Protein AF-A0AAW8G4S7-F1 (afdb_monomer)

pLDDT: mean 76.58, std 22.91, range [26.02, 98.44]

Structure (mmCIF, N/CA/C/O backbone):
data_AF-A0AAW8G4S7-F1
#
_entry.id   AF-A0AAW8G4S7-F1
#
loop_
_atom_site.group_PDB
_atom_site.id
_atom_site.type_symbol
_atom_site.label_atom_id
_atom_site.label_alt_id
_atom_site.label_comp_id
_atom_site.label_asym_id
_atom_site.label_entity_id
_atom_site.label_seq_id
_atom_site.pdbx_PDB_ins_code
_atom_site.Cartn_x
_atom_site.Cartn_y
_atom_site.Cartn_z
_atom_site.occupancy
_atom_site.B_iso_or_equiv
_atom_site.auth_seq_id
_atom_site.auth_comp_id
_atom_site.auth_asym_id
_atom_site.auth_atom_id
_atom_site.pdbx_PDB_model_num
ATOM 1 N N . MET A 1 1 ? -21.714 -18.122 -69.109 1.00 36.84 1 MET A N 1
ATOM 2 C CA . MET A 1 1 ? -21.538 -18.238 -70.574 1.00 36.84 1 MET A CA 1
ATOM 3 C C . MET A 1 1 ? -20.271 -17.473 -70.925 1.00 36.84 1 MET A C 1
ATOM 5 O O . MET A 1 1 ? -20.209 -16.297 -70.620 1.00 36.84 1 MET A O 1
ATOM 9 N N . MET A 1 2 ? -19.153 -18.178 -71.095 1.00 30.03 2 MET A N 1
ATOM 10 C CA . MET A 1 2 ? -18.623 -18.704 -72.367 1.00 30.03 2 MET A CA 1
ATOM 11 C C . MET A 1 2 ? -17.882 -17.619 -73.169 1.00 30.03 2 MET A C 1
ATOM 13 O O . MET A 1 2 ? -18.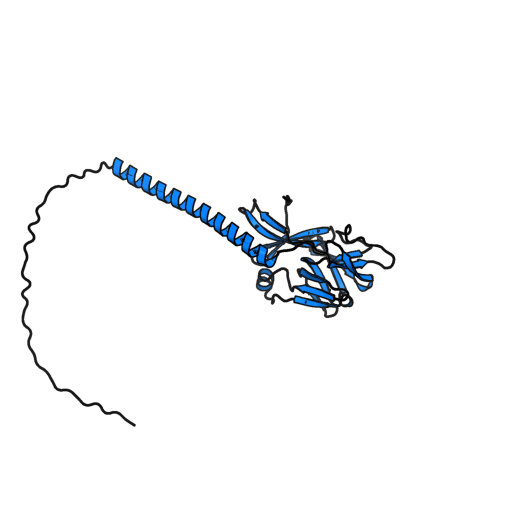475 -16.629 -73.577 1.00 30.03 2 MET A O 1
ATOM 17 N N . PHE A 1 3 ? -16.573 -17.848 -73.337 1.00 30.52 3 PHE A N 1
ATOM 18 C CA . PHE A 1 3 ? -15.642 -17.156 -74.237 1.00 30.52 3 PHE A CA 1
ATOM 19 C C . PHE A 1 3 ? -16.183 -17.064 -75.678 1.00 30.52 3 PHE A C 1
ATOM 21 O O . PHE A 1 3 ? -17.074 -17.830 -76.050 1.00 30.52 3 PHE A O 1
ATOM 28 N N . PRO A 1 4 ? -15.579 -16.212 -76.525 1.00 42.84 4 PRO A N 1
ATOM 29 C CA . PRO A 1 4 ? -14.530 -16.766 -77.390 1.00 42.84 4 PRO A CA 1
ATOM 30 C C . PRO A 1 4 ? -13.318 -15.843 -77.614 1.00 42.84 4 PRO A C 1
ATOM 32 O O . PRO A 1 4 ? -13.419 -14.620 -77.655 1.00 42.84 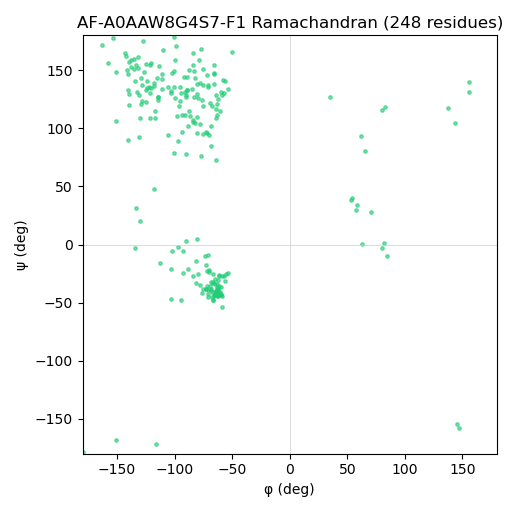4 PRO A O 1
ATOM 35 N N . ALA A 1 5 ? -12.166 -16.482 -77.823 1.00 32.44 5 ALA A N 1
ATOM 36 C CA . ALA A 1 5 ? -11.058 -15.963 -78.626 1.00 32.44 5 ALA A CA 1
ATOM 37 C C . ALA A 1 5 ? -11.300 -16.279 -80.119 1.00 32.44 5 ALA A C 1
ATOM 39 O O . ALA A 1 5 ? -12.096 -17.170 -80.427 1.00 32.44 5 ALA A O 1
ATOM 40 N N . PRO A 1 6 ? -10.576 -15.624 -81.045 1.00 40.94 6 PRO A N 1
ATOM 41 C CA . PRO A 1 6 ? -9.836 -16.406 -82.052 1.00 40.94 6 PRO A CA 1
ATOM 42 C C . PRO A 1 6 ? -8.431 -15.822 -82.358 1.00 40.94 6 PRO A C 1
ATOM 44 O O . PRO A 1 6 ? -8.254 -14.612 -82.396 1.00 40.94 6 PRO A O 1
ATOM 47 N N . ILE A 1 7 ? -7.356 -16.625 -82.331 1.00 32.47 7 ILE A N 1
ATOM 48 C CA . ILE A 1 7 ? -6.711 -17.400 -83.427 1.00 32.47 7 ILE A CA 1
ATOM 49 C C . ILE A 1 7 ? -5.737 -16.575 -84.307 1.00 32.47 7 ILE A C 1
ATOM 51 O O . ILE A 1 7 ? -6.123 -15.642 -85.000 1.00 32.47 7 ILE A O 1
ATOM 55 N N . MET A 1 8 ? -4.462 -17.004 -84.293 1.00 30.89 8 MET A N 1
ATOM 56 C CA . MET A 1 8 ? -3.364 -16.634 -85.210 1.00 30.89 8 MET A CA 1
ATOM 57 C C . MET A 1 8 ? -3.456 -17.344 -86.579 1.00 30.89 8 MET A C 1
ATOM 59 O O . MET A 1 8 ? -4.102 -18.383 -86.696 1.00 30.89 8 MET A O 1
ATOM 63 N N . PRO A 1 9 ? -2.654 -16.902 -87.564 1.00 36.78 9 PRO A N 1
ATOM 64 C CA . PRO A 1 9 ? -1.559 -17.741 -88.098 1.00 36.78 9 PRO A CA 1
ATOM 65 C C . PRO A 1 9 ? -0.246 -16.918 -88.170 1.00 36.78 9 PRO A C 1
ATOM 67 O O . PRO A 1 9 ? -0.286 -15.698 -88.128 1.00 36.78 9 PRO A O 1
ATOM 70 N N . GLY A 1 10 ? 0.989 -17.417 -88.257 1.00 28.67 10 GLY A N 1
ATOM 71 C CA . GLY A 1 10 ? 1.541 -18.716 -88.624 1.00 28.67 10 GLY A CA 1
ATOM 72 C C . GLY A 1 10 ? 2.863 -18.490 -89.395 1.00 28.67 10 GLY A C 1
ATOM 73 O O . GLY A 1 10 ? 2.825 -18.083 -90.543 1.00 28.67 10 GLY A O 1
ATOM 74 N N . LYS A 1 11 ? 4.002 -18.739 -88.725 1.00 30.75 11 LYS A N 1
ATOM 75 C CA . LYS A 1 11 ? 5.362 -19.141 -89.187 1.00 30.75 11 LYS A CA 1
ATOM 76 C C . LYS A 1 11 ? 5.969 -18.632 -90.520 1.00 30.75 11 LYS A C 1
ATOM 78 O O . LYS A 1 11 ? 5.527 -18.997 -91.597 1.00 30.75 11 LYS A O 1
ATOM 83 N N . SER A 1 12 ? 7.177 -18.064 -90.414 1.00 28.48 12 SER A N 1
ATOM 84 C CA . SER A 1 12 ? 8.499 -18.543 -90.922 1.00 28.48 12 SER A CA 1
ATOM 85 C C . SER A 1 12 ? 9.398 -17.300 -91.085 1.00 28.48 12 SER A C 1
ATOM 87 O O . SER A 1 12 ? 8.898 -16.250 -91.449 1.00 28.48 12 SER A O 1
ATOM 89 N N . GLY A 1 13 ? 10.689 -17.226 -90.779 1.00 26.02 13 GLY A N 1
ATOM 90 C CA . GLY A 1 13 ? 11.759 -18.197 -90.639 1.00 26.02 13 GLY A CA 1
ATOM 91 C C . GLY A 1 13 ? 12.981 -17.574 -91.326 1.00 26.02 13 GLY A C 1
ATOM 92 O O . GLY A 1 13 ? 12.906 -17.323 -92.521 1.00 26.02 13 GLY A O 1
ATOM 93 N N . LYS A 1 14 ? 14.064 -17.309 -90.580 1.00 30.53 14 LYS A N 1
ATOM 94 C CA . LYS A 1 14 ? 15.490 -17.468 -90.954 1.00 30.53 14 LYS A CA 1
ATOM 95 C C . LYS A 1 14 ? 16.403 -16.544 -90.146 1.00 30.53 14 LYS A C 1
ATOM 97 O O . LYS A 1 14 ? 16.176 -15.349 -90.013 1.00 30.53 14 LYS A O 1
ATOM 102 N N . ALA A 1 15 ? 17.442 -17.177 -89.619 1.00 33.16 15 ALA A N 1
ATOM 103 C CA . ALA A 1 15 ? 18.577 -16.594 -88.936 1.00 33.16 15 ALA A CA 1
ATOM 104 C C . ALA A 1 15 ? 19.563 -15.937 -89.919 1.00 33.16 15 ALA A C 1
ATOM 106 O O . ALA A 1 15 ? 19.739 -16.424 -91.034 1.00 33.16 15 ALA A O 1
ATOM 107 N N . SER A 1 16 ? 20.276 -14.912 -89.450 1.00 32.56 16 SER A N 1
ATOM 108 C CA . SER A 1 16 ? 21.579 -14.474 -89.972 1.00 32.56 16 SER A CA 1
ATOM 109 C C . SER A 1 16 ? 22.355 -13.832 -88.808 1.00 32.56 16 SER A C 1
ATOM 111 O O . SER A 1 16 ? 21.871 -12.873 -88.215 1.00 32.56 16 SER A O 1
ATOM 113 N N . ILE A 1 17 ? 23.373 -14.510 -88.257 1.00 35.78 17 ILE A N 1
ATOM 114 C CA . ILE A 1 17 ? 24.812 -14.277 -88.533 1.00 35.78 17 ILE A CA 1
ATOM 115 C C . ILE A 1 17 ? 25.199 -12.843 -88.111 1.00 35.78 17 ILE A C 1
ATOM 117 O O . ILE A 1 17 ? 24.834 -11.890 -88.779 1.00 35.78 17 ILE A O 1
ATOM 121 N N . LEU A 1 18 ? 25.702 -12.595 -86.896 1.00 33.34 18 LEU A N 1
ATOM 122 C CA . LEU A 1 18 ? 27.056 -12.873 -86.379 1.00 33.34 18 LEU A CA 1
ATOM 123 C C . LEU A 1 18 ? 28.141 -12.052 -87.102 1.00 33.34 18 LEU A C 1
ATOM 125 O O . LEU A 1 18 ? 28.860 -12.565 -87.94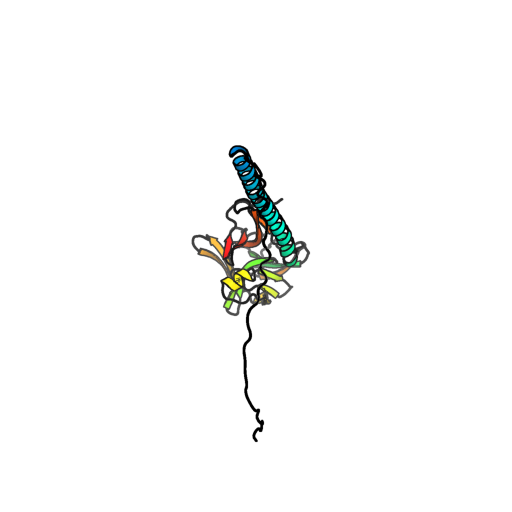3 1.00 33.34 18 LEU A O 1
ATOM 129 N N . GLU A 1 19 ? 28.286 -10.788 -86.696 1.00 32.69 19 GLU A N 1
ATOM 130 C CA . GLU A 1 19 ? 29.510 -9.995 -86.863 1.00 32.69 19 GLU A CA 1
ATOM 131 C C . GLU A 1 19 ? 29.738 -9.158 -85.592 1.00 32.69 19 GLU A C 1
ATOM 133 O O . GLU A 1 19 ? 29.253 -8.038 -85.441 1.00 32.69 19 GLU A O 1
ATOM 138 N N . LYS A 1 20 ? 30.471 -9.724 -84.625 1.00 34.56 20 LYS A N 1
ATOM 139 C CA . LYS A 1 20 ? 31.117 -8.935 -83.570 1.00 34.56 20 LYS A CA 1
ATOM 140 C C . LYS A 1 20 ? 32.443 -8.440 -84.134 1.00 34.56 20 LYS A C 1
ATOM 142 O O . LYS A 1 20 ? 33.378 -9.220 -84.291 1.00 34.56 20 LYS A O 1
ATOM 147 N N . ARG A 1 21 ? 32.511 -7.145 -84.443 1.00 33.72 21 ARG A N 1
ATOM 148 C CA . ARG A 1 21 ? 33.764 -6.465 -84.775 1.00 33.72 21 ARG A CA 1
ATOM 149 C C . ARG A 1 21 ? 34.692 -6.491 -83.561 1.00 33.72 21 ARG A C 1
ATOM 151 O O . ARG A 1 21 ? 34.345 -6.001 -82.488 1.00 33.72 21 ARG A O 1
ATOM 158 N N . PHE A 1 22 ? 35.860 -7.085 -83.766 1.00 30.72 22 PHE A N 1
ATOM 159 C CA . PHE A 1 22 ? 37.017 -7.001 -82.891 1.00 30.72 22 PHE A CA 1
ATOM 160 C C . PHE A 1 22 ? 37.511 -5.550 -82.856 1.00 30.72 22 PHE A C 1
ATOM 162 O O . PHE A 1 22 ? 37.949 -5.025 -83.876 1.00 30.72 22 PHE A O 1
ATOM 169 N N . TYR A 1 23 ? 37.454 -4.915 -81.686 1.00 34.78 23 TYR A N 1
ATOM 170 C CA . TYR A 1 23 ? 38.315 -3.779 -81.371 1.00 34.78 23 TYR A CA 1
ATOM 171 C C . TYR A 1 23 ? 39.495 -4.315 -80.563 1.00 34.78 23 TYR A C 1
ATOM 173 O O . TYR A 1 23 ? 39.341 -4.781 -79.434 1.00 34.78 23 TYR A O 1
ATOM 181 N N . SER A 1 24 ? 40.664 -4.299 -81.191 1.00 31.98 24 SER A N 1
ATOM 182 C CA . SER A 1 24 ? 41.965 -4.565 -80.593 1.00 31.98 24 SER A CA 1
ATOM 183 C C . SER A 1 24 ? 42.252 -3.496 -79.536 1.00 31.98 24 SER A C 1
ATOM 185 O O . SER A 1 24 ? 42.444 -2.327 -79.860 1.00 31.98 24 SER A O 1
ATOM 187 N N . ILE A 1 25 ? 42.258 -3.894 -78.263 1.00 34.69 25 ILE A N 1
ATOM 188 C CA . ILE A 1 25 ? 42.783 -3.080 -77.166 1.00 34.69 25 ILE A CA 1
ATOM 189 C C . ILE A 1 25 ? 44.293 -3.316 -77.138 1.00 34.69 25 ILE A C 1
ATOM 191 O O . ILE A 1 25 ? 44.749 -4.381 -76.721 1.00 34.69 25 ILE A O 1
ATOM 195 N N . GLU A 1 26 ? 45.070 -2.338 -77.600 1.00 34.59 26 GLU A N 1
ATOM 196 C CA . GLU A 1 26 ? 46.498 -2.269 -77.295 1.00 34.59 26 GLU A CA 1
ATOM 197 C C . GLU A 1 26 ? 46.663 -2.060 -75.786 1.00 34.59 26 GLU A C 1
ATOM 199 O O . GLU A 1 26 ? 46.354 -1.005 -75.230 1.00 34.59 26 GLU A O 1
ATOM 204 N N . ILE A 1 27 ? 47.135 -3.102 -75.102 1.00 33.09 27 ILE A N 1
ATOM 205 C CA . ILE A 1 27 ? 47.561 -3.026 -73.709 1.00 33.09 27 ILE A CA 1
ATOM 206 C C . ILE A 1 27 ? 48.922 -2.328 -73.701 1.00 33.09 27 ILE A C 1
ATOM 208 O O . ILE A 1 27 ? 49.962 -2.962 -73.871 1.00 33.09 27 ILE A O 1
ATOM 212 N N . ILE A 1 28 ? 48.923 -1.013 -73.487 1.00 35.75 28 ILE A N 1
ATOM 213 C CA . ILE A 1 28 ? 50.134 -0.288 -73.095 1.00 35.75 28 ILE A CA 1
ATOM 214 C C . ILE A 1 28 ? 50.435 -0.672 -71.644 1.00 35.75 28 ILE A C 1
ATOM 216 O O . ILE A 1 28 ? 49.874 -0.128 -70.691 1.00 35.75 28 ILE A O 1
ATOM 220 N N . SER A 1 29 ? 51.323 -1.648 -71.470 1.00 35.19 29 SER A N 1
ATOM 221 C CA . SER A 1 29 ? 51.890 -2.009 -70.176 1.00 35.19 29 SER A CA 1
ATOM 222 C C . SER A 1 29 ? 52.876 -0.928 -69.725 1.00 35.19 29 SER A C 1
ATOM 224 O O . SER A 1 29 ? 54.047 -0.942 -70.106 1.00 35.19 29 SER A O 1
ATOM 226 N N . THR A 1 30 ? 52.427 0.007 -68.889 1.00 35.16 30 THR A N 1
ATOM 227 C CA . THR A 1 30 ? 53.337 0.807 -68.058 1.00 35.16 30 THR A CA 1
ATOM 228 C C . THR A 1 30 ? 53.546 0.090 -66.719 1.00 35.16 30 THR A C 1
ATOM 230 O O . THR A 1 30 ? 52.571 -0.271 -66.056 1.00 35.16 30 THR A O 1
ATOM 233 N N . PRO A 1 31 ? 54.791 -0.162 -66.278 1.00 35.94 31 PRO A N 1
ATOM 234 C CA . PRO A 1 31 ? 55.030 -0.797 -64.992 1.00 35.94 31 PRO A CA 1
ATOM 235 C C . PRO A 1 31 ? 54.926 0.256 -63.883 1.00 35.94 31 PRO A C 1
ATOM 237 O O . PRO A 1 31 ? 55.896 0.942 -63.563 1.00 35.94 31 PRO A O 1
ATOM 240 N N . PHE A 1 32 ? 53.755 0.374 -63.256 1.00 34.38 32 PHE A N 1
ATOM 241 C CA . PHE A 1 32 ? 53.624 1.093 -61.988 1.00 34.38 32 PHE A CA 1
ATOM 242 C C . PHE A 1 32 ? 54.304 0.280 -60.874 1.00 34.38 32 PHE A C 1
ATOM 244 O O . PHE A 1 32 ? 53.724 -0.617 -60.262 1.00 34.38 32 PHE A O 1
ATOM 251 N N . LYS A 1 33 ? 55.574 0.596 -60.602 1.00 40.31 33 LYS A N 1
ATOM 252 C CA . LYS A 1 33 ? 56.291 0.172 -59.391 1.00 40.31 33 LYS A CA 1
ATOM 253 C C . LYS A 1 33 ? 55.688 0.887 -58.175 1.00 40.31 33 LYS A C 1
ATOM 255 O O . LYS A 1 33 ? 56.228 1.879 -57.706 1.00 40.31 33 LYS A O 1
ATOM 260 N N . ASN A 1 34 ? 54.613 0.347 -57.610 1.00 45.38 34 ASN A N 1
ATOM 261 C CA . ASN A 1 34 ? 54.222 0.661 -56.235 1.00 45.38 34 ASN A CA 1
ATOM 262 C C . ASN A 1 34 ? 54.680 -0.473 -55.321 1.00 45.38 34 ASN A C 1
ATOM 264 O O . ASN A 1 34 ? 53.907 -1.336 -54.913 1.00 45.38 34 ASN A O 1
ATOM 268 N N . LYS A 1 35 ? 55.973 -0.468 -54.982 1.00 46.91 35 LYS A N 1
ATOM 269 C CA . LYS A 1 35 ? 56.486 -1.264 -53.865 1.00 46.91 35 LYS A CA 1
ATOM 270 C C . LYS A 1 35 ? 56.105 -0.531 -52.578 1.00 46.91 35 LYS A C 1
ATOM 272 O O . LYS A 1 35 ? 56.928 0.154 -51.981 1.00 46.91 35 LYS A O 1
ATOM 277 N N . ILE A 1 36 ? 54.832 -0.618 -52.190 1.00 54.88 36 ILE A N 1
ATOM 278 C CA . ILE A 1 36 ? 54.409 -0.212 -50.848 1.00 54.88 36 ILE A CA 1
ATOM 279 C C . ILE A 1 36 ? 55.190 -1.119 -49.901 1.00 54.88 36 ILE A C 1
ATOM 281 O O . ILE A 1 36 ? 55.044 -2.340 -49.954 1.00 54.88 36 ILE A O 1
ATOM 285 N N . SER A 1 37 ? 56.088 -0.535 -49.106 1.00 57.56 37 SER A N 1
ATOM 286 C CA . SER A 1 37 ? 56.837 -1.293 -48.110 1.00 57.56 37 SER A CA 1
ATOM 287 C C . SER A 1 37 ? 55.840 -2.055 -47.237 1.00 57.56 37 SER A C 1
ATOM 289 O O . SER A 1 37 ? 54.818 -1.513 -46.807 1.00 57.56 37 SER A O 1
ATOM 291 N N . MET A 1 38 ? 56.127 -3.333 -46.996 1.00 55.66 38 MET A N 1
ATOM 292 C CA . MET A 1 38 ? 55.290 -4.220 -46.188 1.00 55.66 38 MET A CA 1
ATOM 293 C C . MET A 1 38 ? 55.041 -3.631 -44.786 1.00 55.66 38 MET A C 1
ATOM 295 O O . MET A 1 38 ? 54.009 -3.898 -44.175 1.00 55.66 38 MET A O 1
ATOM 299 N N . GLU A 1 39 ? 55.941 -2.767 -44.307 1.00 59.94 39 GLU A N 1
ATOM 300 C CA . GLU A 1 39 ? 55.782 -2.008 -43.065 1.00 59.94 39 GLU A CA 1
ATOM 301 C C . GLU A 1 39 ? 54.755 -0.876 -43.171 1.00 59.94 39 GLU A C 1
ATOM 303 O O . GLU A 1 39 ? 53.962 -0.679 -42.256 1.00 59.94 39 GLU A O 1
ATOM 308 N N . THR A 1 40 ? 54.688 -0.177 -44.306 1.00 66.25 40 THR A N 1
ATOM 309 C CA . THR A 1 40 ? 53.688 0.876 -44.547 1.00 66.25 40 THR A CA 1
ATOM 310 C C . THR A 1 40 ? 52.281 0.291 -44.679 1.00 66.25 40 THR A C 1
ATOM 312 O O . THR A 1 40 ? 51.307 0.923 -44.271 1.00 66.25 40 THR A O 1
ATOM 315 N N . LEU A 1 41 ? 52.161 -0.929 -45.218 1.00 69.19 41 LEU A N 1
ATOM 316 C CA . LEU A 1 41 ? 50.891 -1.656 -45.277 1.00 69.19 41 LEU A CA 1
ATOM 317 C C . LEU A 1 41 ? 50.454 -2.128 -43.882 1.00 69.19 41 LEU A C 1
ATOM 319 O O . LEU A 1 41 ? 49.306 -1.906 -43.503 1.00 69.19 41 LEU A O 1
ATOM 323 N N . LYS A 1 42 ? 51.376 -2.698 -43.090 1.00 68.50 42 LYS A N 1
ATOM 324 C CA . LYS A 1 42 ? 51.120 -3.078 -41.690 1.00 68.50 42 LYS A CA 1
ATOM 325 C C . LYS A 1 42 ? 50.689 -1.878 -40.845 1.00 68.50 42 LYS A C 1
ATOM 327 O O . LYS A 1 42 ? 49.706 -1.979 -40.124 1.00 68.50 42 LYS A O 1
ATOM 332 N N . LEU A 1 43 ? 51.361 -0.733 -40.987 1.00 74.12 43 LEU A N 1
ATOM 333 C CA . LEU A 1 43 ? 51.020 0.490 -40.258 1.00 74.12 43 LEU A CA 1
ATOM 334 C C . LEU A 1 43 ? 49.613 0.998 -40.610 1.00 74.12 43 LEU A C 1
ATOM 336 O O . LEU A 1 43 ? 48.843 1.332 -39.715 1.00 74.12 43 LEU A O 1
ATOM 340 N N . LYS A 1 44 ? 49.242 1.000 -41.898 1.00 74.75 44 LYS A N 1
ATOM 341 C CA . LYS A 1 44 ? 47.896 1.407 -42.341 1.00 74.75 44 LYS A CA 1
ATOM 342 C C . LYS A 1 44 ? 46.801 0.474 -41.826 1.00 74.75 44 LYS A C 1
ATOM 344 O O . LYS A 1 44 ? 45.759 0.959 -41.396 1.00 74.75 44 LYS A O 1
ATOM 349 N N . VAL A 1 45 ? 47.040 -0.840 -41.835 1.00 75.69 45 VAL A N 1
ATOM 350 C CA . VAL A 1 45 ? 46.097 -1.829 -41.286 1.00 75.69 45 VAL A CA 1
ATOM 351 C C . VAL A 1 45 ? 45.950 -1.658 -39.774 1.00 75.69 45 VAL A C 1
ATOM 353 O O . VAL A 1 45 ? 44.825 -1.642 -39.283 1.00 75.69 45 VAL A O 1
ATOM 356 N N . SER A 1 46 ? 47.049 -1.450 -39.043 1.00 71.81 46 SER A N 1
ATOM 357 C CA . SER A 1 46 ? 47.005 -1.205 -37.596 1.00 71.81 46 SER A CA 1
ATOM 358 C C . SER A 1 46 ? 46.257 0.081 -37.243 1.00 71.81 46 SER A C 1
ATOM 360 O O . SER A 1 46 ? 45.446 0.068 -36.321 1.00 71.81 46 SER A O 1
ATOM 362 N N . ILE A 1 47 ? 46.469 1.172 -37.991 1.00 75.50 47 ILE A N 1
ATOM 363 C CA . ILE A 1 47 ? 45.731 2.434 -37.803 1.00 75.50 47 ILE A CA 1
ATOM 364 C C . ILE A 1 47 ? 44.239 2.228 -38.084 1.00 75.50 47 ILE A C 1
ATOM 366 O O . ILE A 1 47 ? 43.406 2.655 -37.291 1.00 75.50 47 ILE A O 1
ATOM 370 N N . PHE A 1 48 ? 43.893 1.525 -39.165 1.00 76.56 48 PHE A N 1
ATOM 371 C CA . PHE A 1 48 ? 42.500 1.236 -39.508 1.00 76.56 48 PHE A CA 1
ATOM 372 C C . PHE A 1 48 ? 41.803 0.386 -38.434 1.00 76.56 48 PHE A C 1
ATOM 374 O O . PHE A 1 48 ? 40.677 0.688 -38.043 1.00 76.56 48 PHE A O 1
ATOM 381 N N . LEU A 1 49 ? 42.490 -0.625 -37.891 1.00 72.25 49 LEU A N 1
ATOM 382 C CA . LEU A 1 49 ? 41.972 -1.448 -36.797 1.00 72.25 49 LEU A CA 1
ATOM 383 C C . LEU A 1 49 ? 41.760 -0.619 -35.519 1.00 72.25 49 LEU A C 1
ATOM 385 O O . LEU A 1 49 ? 40.731 -0.757 -34.859 1.00 72.25 49 LEU A O 1
ATOM 389 N N . LEU A 1 50 ? 42.692 0.288 -35.204 1.00 69.25 50 LEU A N 1
ATOM 390 C CA . LEU A 1 50 ? 42.569 1.208 -34.071 1.00 69.25 50 LEU A CA 1
ATOM 391 C C . LEU A 1 50 ? 41.377 2.158 -34.235 1.00 69.25 50 LEU A C 1
ATOM 393 O O . LEU A 1 50 ? 40.638 2.366 -33.273 1.00 69.25 50 LEU A O 1
ATOM 397 N N . CYS A 1 51 ? 41.151 2.687 -35.443 1.00 66.56 51 CYS A N 1
ATOM 398 C CA . CYS A 1 51 ? 39.996 3.531 -35.762 1.00 66.56 51 CYS A CA 1
ATOM 399 C C . CYS A 1 51 ? 38.666 2.778 -35.611 1.00 66.56 51 CYS A C 1
ATOM 401 O O . CYS A 1 51 ? 37.701 3.348 -35.108 1.00 66.56 51 CYS A O 1
ATOM 403 N N . ILE A 1 52 ? 38.608 1.494 -35.983 1.00 69.00 52 ILE A N 1
ATOM 404 C CA . ILE A 1 52 ? 37.406 0.669 -35.781 1.00 69.00 52 ILE A CA 1
ATOM 405 C C . ILE A 1 52 ? 37.152 0.441 -34.287 1.00 69.00 52 ILE A C 1
ATOM 407 O O . ILE A 1 52 ? 36.034 0.643 -33.822 1.00 69.00 52 ILE A O 1
ATOM 411 N N . ILE A 1 53 ? 38.177 0.065 -33.516 1.00 66.69 53 ILE A N 1
ATOM 412 C CA . ILE A 1 53 ? 38.034 -0.197 -32.073 1.00 66.69 53 ILE A CA 1
ATOM 413 C C . ILE A 1 53 ? 37.591 1.069 -31.325 1.00 66.69 53 ILE A C 1
ATOM 415 O O . ILE A 1 53 ? 36.728 0.996 -30.445 1.00 66.69 53 ILE A O 1
ATOM 419 N N . SER A 1 54 ? 38.136 2.230 -31.700 1.00 60.19 54 SER A N 1
ATOM 420 C CA . SER A 1 54 ? 37.747 3.519 -31.120 1.00 60.19 54 SER A CA 1
ATOM 421 C C . SER A 1 54 ? 36.348 3.960 -31.560 1.00 60.19 54 SER A C 1
ATOM 423 O O . SER A 1 54 ? 35.580 4.401 -30.710 1.00 60.19 54 SER A O 1
ATOM 425 N N . ALA A 1 55 ? 35.946 3.746 -32.816 1.00 57.78 55 ALA A N 1
ATOM 426 C CA . ALA A 1 55 ? 34.571 4.001 -33.257 1.00 57.78 55 ALA A CA 1
ATOM 427 C C . ALA A 1 55 ? 33.542 3.116 -32.524 1.00 57.78 55 ALA A C 1
ATOM 429 O O . ALA A 1 55 ? 32.471 3.594 -32.157 1.00 57.78 55 ALA A O 1
ATOM 430 N N . VAL A 1 56 ? 33.873 1.848 -32.251 1.00 59.25 56 VAL A N 1
ATOM 431 C CA . VAL A 1 56 ? 33.015 0.940 -31.469 1.00 59.25 56 VAL A CA 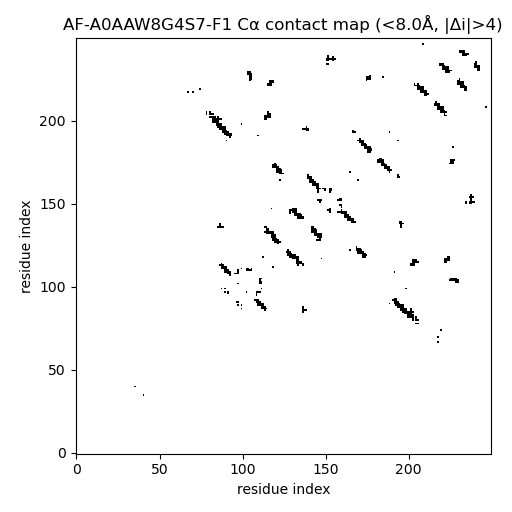1
ATOM 432 C C . VAL A 1 56 ? 32.922 1.381 -30.002 1.00 59.25 56 VAL A C 1
ATOM 434 O O . VAL A 1 56 ? 31.826 1.377 -29.444 1.00 59.25 56 VAL A O 1
ATOM 437 N N . HIS A 1 57 ? 34.026 1.822 -29.386 1.00 54.00 57 HIS A N 1
ATOM 438 C CA . HIS A 1 57 ? 34.009 2.360 -28.016 1.00 54.00 57 HIS A CA 1
ATOM 439 C C . HIS A 1 57 ? 33.198 3.655 -27.903 1.00 54.00 57 HIS A C 1
ATOM 441 O O . HIS A 1 57 ? 32.417 3.805 -26.966 1.00 54.00 57 HIS A O 1
ATOM 447 N N . ILE A 1 58 ? 33.350 4.571 -28.862 1.00 55.19 58 ILE A N 1
ATOM 448 C CA . ILE A 1 58 ? 32.624 5.845 -28.876 1.00 55.19 58 ILE A CA 1
ATOM 449 C C . ILE A 1 58 ? 31.125 5.589 -29.084 1.00 55.19 58 ILE A C 1
ATOM 451 O O . ILE A 1 58 ? 30.314 6.064 -28.293 1.00 55.19 58 ILE A O 1
ATOM 455 N N . ASN A 1 59 ? 30.744 4.758 -30.060 1.00 51.31 59 ASN A N 1
ATOM 456 C CA . ASN A 1 59 ? 29.336 4.416 -30.288 1.00 51.31 59 ASN A CA 1
ATOM 457 C C . ASN A 1 59 ? 28.702 3.678 -29.098 1.00 51.31 59 ASN A C 1
ATOM 459 O O . ASN A 1 59 ? 27.527 3.892 -28.819 1.00 51.31 59 ASN A O 1
ATOM 463 N N . GLY A 1 60 ? 29.462 2.849 -28.372 1.00 48.91 60 GLY A N 1
ATOM 464 C CA . GLY A 1 60 ? 28.991 2.205 -27.142 1.00 48.91 60 GLY A CA 1
ATOM 465 C C . GLY A 1 60 ? 28.680 3.200 -26.018 1.00 48.91 60 GLY A C 1
ATOM 466 O O . GLY A 1 60 ? 27.666 3.048 -25.346 1.00 48.91 60 GLY A O 1
ATOM 467 N N . GLN A 1 61 ? 29.505 4.241 -25.856 1.00 47.97 61 GLN A N 1
ATOM 468 C CA . GLN A 1 61 ? 29.312 5.292 -24.846 1.00 47.97 61 GLN A CA 1
ATOM 469 C C . GLN A 1 61 ? 28.153 6.243 -25.193 1.00 47.97 61 GLN A C 1
ATOM 471 O O . GLN A 1 61 ? 27.386 6.626 -24.311 1.00 47.97 61 GLN A O 1
ATOM 476 N N . PHE A 1 62 ? 27.972 6.596 -26.471 1.00 43.50 62 PHE A N 1
ATOM 477 C CA . PHE A 1 62 ? 26.850 7.448 -26.894 1.00 43.50 62 PHE A CA 1
ATOM 478 C C . PHE A 1 62 ? 25.495 6.745 -26.750 1.00 43.50 62 PHE A C 1
ATOM 480 O O . PHE A 1 62 ? 24.552 7.360 -26.256 1.00 43.50 62 PHE A O 1
ATOM 487 N N . LYS A 1 63 ? 25.417 5.445 -27.069 1.00 43.38 63 LYS A N 1
ATOM 488 C CA . LYS A 1 63 ? 24.180 4.662 -26.916 1.00 43.38 63 LYS A CA 1
ATOM 489 C C . LYS A 1 63 ? 23.702 4.605 -25.462 1.00 43.38 63 LYS A C 1
ATOM 491 O O . LYS A 1 63 ? 22.525 4.793 -25.198 1.00 43.38 63 LYS A O 1
ATOM 496 N N . THR A 1 64 ? 24.624 4.435 -24.511 1.00 45.91 64 THR A N 1
ATOM 497 C CA . THR A 1 64 ? 24.282 4.392 -23.079 1.00 45.91 64 THR A CA 1
ATOM 498 C C . THR A 1 64 ? 23.769 5.722 -22.529 1.00 45.91 64 THR A C 1
ATOM 500 O O . THR A 1 64 ? 22.935 5.727 -21.628 1.00 45.91 64 THR A O 1
ATOM 503 N N . VAL A 1 65 ? 24.256 6.851 -23.054 1.00 45.19 65 VAL A N 1
ATOM 504 C CA . VAL A 1 65 ? 23.820 8.186 -22.612 1.00 45.19 65 VAL A CA 1
ATOM 505 C C . VAL A 1 65 ? 22.446 8.520 -23.193 1.00 45.19 65 VAL A C 1
ATOM 507 O O . VAL A 1 65 ? 21.591 9.018 -22.464 1.00 45.19 65 VAL A O 1
ATOM 510 N N . GLU A 1 66 ? 22.212 8.199 -24.466 1.00 41.62 66 GLU A N 1
ATOM 511 C CA . GLU A 1 66 ? 20.926 8.410 -25.140 1.00 41.62 66 GLU A CA 1
ATOM 512 C C . GLU A 1 66 ? 19.818 7.532 -24.531 1.00 41.62 66 GLU A C 1
ATOM 514 O O . GLU A 1 66 ? 18.766 8.059 -24.167 1.00 41.62 66 GLU A O 1
ATOM 519 N N . ASP A 1 67 ? 20.104 6.249 -24.269 1.00 47.72 67 ASP A N 1
ATOM 520 C CA . ASP A 1 67 ? 19.184 5.341 -23.571 1.00 47.72 67 ASP A CA 1
ATOM 521 C C . ASP A 1 67 ? 18.841 5.857 -22.161 1.00 47.72 67 ASP A C 1
ATOM 523 O O . ASP A 1 67 ? 17.695 5.736 -21.742 1.00 47.72 67 ASP A O 1
ATOM 527 N N . SER A 1 68 ? 19.794 6.472 -21.440 1.00 49.59 68 SER A N 1
ATOM 528 C CA . SER A 1 68 ? 19.562 7.027 -20.093 1.00 49.59 68 SER A CA 1
ATOM 529 C C . SER A 1 68 ? 18.698 8.296 -20.087 1.00 49.59 68 SER A C 1
ATOM 531 O O . SER A 1 68 ? 17.880 8.483 -19.183 1.00 49.59 68 SER A O 1
ATOM 533 N N . LEU A 1 69 ? 18.843 9.152 -21.108 1.00 47.00 69 LEU A N 1
ATOM 534 C CA . LEU A 1 69 ? 18.095 10.407 -21.233 1.00 47.00 69 LEU A CA 1
ATOM 535 C C . LEU A 1 69 ? 16.645 10.154 -21.669 1.00 47.00 69 LEU A C 1
ATOM 537 O O . LEU A 1 69 ? 15.727 10.801 -21.158 1.00 47.00 69 LEU A O 1
ATOM 541 N N . ASP A 1 70 ? 16.442 9.190 -22.570 1.00 50.22 70 ASP A N 1
ATOM 542 C CA . ASP A 1 70 ? 15.112 8.733 -22.979 1.00 50.22 70 ASP A CA 1
ATOM 543 C C . ASP A 1 70 ? 14.407 7.984 -21.829 1.00 50.22 70 ASP A C 1
ATOM 545 O O . ASP A 1 70 ? 13.212 8.179 -21.590 1.00 50.22 70 ASP A O 1
ATOM 549 N N . TYR A 1 71 ? 15.165 7.232 -21.014 1.00 49.12 71 TYR A N 1
ATOM 550 C CA . TYR A 1 71 ? 14.665 6.560 -19.806 1.00 49.12 71 TYR A CA 1
ATOM 551 C C . TYR A 1 71 ? 14.068 7.535 -18.779 1.00 49.12 71 TYR A C 1
ATOM 553 O O . TYR A 1 71 ? 12.916 7.374 -18.368 1.00 49.12 71 TYR A O 1
ATOM 561 N N . ASP A 1 72 ? 14.815 8.564 -18.365 1.00 48.62 72 ASP A N 1
ATOM 562 C CA . ASP A 1 72 ? 14.370 9.526 -17.342 1.00 48.62 72 ASP A CA 1
ATOM 563 C C . ASP A 1 72 ? 13.131 10.325 -17.788 1.00 48.62 72 ASP A C 1
ATOM 565 O O . ASP A 1 72 ? 12.230 10.614 -16.987 1.00 48.62 72 ASP A O 1
ATOM 569 N N . MET A 1 73 ? 13.048 10.661 -19.080 1.00 50.25 73 MET A N 1
ATOM 570 C CA . MET A 1 73 ? 11.876 11.317 -19.667 1.00 50.25 73 MET A CA 1
ATOM 571 C C . MET A 1 73 ? 10.649 10.399 -19.712 1.00 50.25 73 MET A C 1
ATOM 573 O O . MET A 1 73 ? 9.535 10.860 -19.434 1.00 50.25 73 MET A O 1
ATOM 577 N N . HIS A 1 74 ? 10.832 9.107 -19.998 1.00 52.44 74 HIS A N 1
ATOM 578 C CA . HIS A 1 74 ? 9.739 8.137 -20.007 1.00 52.44 74 HIS A CA 1
ATOM 579 C C . HIS A 1 74 ? 9.112 7.956 -18.616 1.00 52.44 74 HIS A C 1
ATOM 581 O O . HIS A 1 74 ? 7.886 7.898 -18.507 1.00 52.44 74 HIS A O 1
ATOM 587 N N . TYR A 1 75 ? 9.908 7.931 -17.541 1.00 51.09 75 TYR A N 1
ATOM 588 C CA . TYR A 1 75 ? 9.384 7.737 -16.181 1.00 51.09 75 TYR A CA 1
ATOM 589 C C . TYR A 1 75 ? 8.751 8.986 -15.571 1.00 51.09 75 TYR A C 1
ATOM 591 O O . TYR A 1 75 ? 7.725 8.866 -14.893 1.00 51.09 75 TYR A O 1
ATOM 599 N N . LYS A 1 76 ? 9.270 10.189 -15.862 1.00 49.47 76 LYS A N 1
ATOM 600 C CA . LYS A 1 76 ? 8.616 11.448 -15.452 1.00 49.47 76 LYS A CA 1
ATOM 601 C C . LYS A 1 76 ? 7.173 11.549 -15.955 1.00 49.47 76 LYS A C 1
ATOM 603 O O . LYS A 1 76 ? 6.331 12.107 -15.260 1.00 49.47 76 LYS A O 1
ATOM 608 N N . LYS A 1 77 ? 6.863 10.955 -17.115 1.00 47.69 77 LYS A N 1
ATOM 609 C CA . LYS A 1 77 ? 5.499 10.906 -17.666 1.00 47.69 77 LYS A CA 1
ATOM 610 C C . LYS A 1 77 ? 4.520 10.085 -16.808 1.00 47.69 77 LYS A C 1
ATOM 612 O O . LYS A 1 77 ? 3.333 10.398 -16.805 1.00 47.69 77 LYS A O 1
ATOM 617 N N . TYR A 1 78 ? 4.991 9.063 -16.090 1.00 49.69 78 TYR A N 1
ATOM 618 C CA . TYR A 1 78 ? 4.145 8.158 -15.292 1.00 49.69 78 TYR A CA 1
ATOM 619 C C . TYR A 1 78 ? 4.190 8.432 -13.782 1.00 49.69 78 TYR A C 1
ATOM 621 O O . TYR A 1 78 ? 3.264 8.043 -13.068 1.00 49.69 78 TYR A O 1
ATOM 629 N N . TYR A 1 79 ? 5.239 9.103 -13.296 1.00 56.88 79 TYR A N 1
ATOM 630 C CA . TYR A 1 79 ? 5.532 9.232 -11.866 1.00 56.88 79 TYR A CA 1
ATOM 631 C C . TYR A 1 79 ? 5.875 10.667 -11.427 1.00 56.88 79 TYR A C 1
ATOM 633 O O . TYR A 1 79 ? 6.633 10.833 -10.473 1.00 56.88 79 TYR A O 1
ATOM 641 N N . ASP A 1 80 ? 5.309 11.708 -12.064 1.00 54.75 80 ASP A N 1
ATOM 642 C CA . ASP A 1 80 ? 5.313 13.091 -11.533 1.00 54.75 80 ASP A CA 1
ATOM 643 C C . ASP A 1 80 ? 4.505 13.159 -10.221 1.00 54.75 80 ASP A C 1
ATOM 645 O O . ASP A 1 80 ? 3.361 13.615 -10.153 1.00 54.75 80 ASP A O 1
ATOM 649 N N . CYS A 1 81 ? 5.083 12.607 -9.157 1.00 70.50 81 CYS A N 1
ATOM 650 C CA . CYS A 1 81 ? 4.519 12.647 -7.829 1.00 70.50 81 CYS A CA 1
ATOM 651 C C . CYS A 1 81 ? 4.992 13.921 -7.144 1.00 70.50 81 CYS A C 1
ATOM 653 O O . CYS A 1 81 ? 6.110 14.021 -6.641 1.00 70.50 81 CYS A O 1
ATOM 655 N N . LYS A 1 82 ? 4.095 14.901 -7.104 1.00 75.19 82 LYS A N 1
ATOM 656 C CA . LYS A 1 82 ? 4.242 16.074 -6.251 1.00 75.19 82 LYS A CA 1
ATOM 657 C C . LYS A 1 82 ? 3.705 15.752 -4.865 1.00 75.19 82 LYS A C 1
ATOM 659 O O . LYS A 1 82 ? 2.622 15.177 -4.718 1.00 75.19 82 LYS A O 1
ATOM 664 N N . TYR A 1 83 ? 4.470 16.126 -3.843 1.00 79.81 83 TYR A N 1
ATOM 665 C CA . TYR A 1 83 ? 3.992 16.101 -2.467 1.00 79.81 83 TYR A CA 1
ATOM 666 C C . TYR A 1 83 ? 2.913 17.166 -2.305 1.00 79.81 83 TYR A C 1
ATOM 668 O O . TYR A 1 83 ? 3.209 18.352 -2.195 1.00 79.81 83 TYR A O 1
ATOM 676 N N . GLU A 1 84 ? 1.667 16.714 -2.312 1.00 85.25 84 GLU A N 1
ATOM 677 C CA . GLU A 1 84 ? 0.486 17.565 -2.253 1.00 85.25 84 GLU A CA 1
ATOM 678 C C . GLU A 1 84 ? -0.420 17.153 -1.090 1.00 85.25 84 GLU A C 1
ATOM 680 O O . GLU A 1 84 ? -0.409 15.976 -0.676 1.00 85.25 84 GLU A O 1
ATOM 685 N N . PRO A 1 85 ? -1.241 18.099 -0.596 1.00 91.75 85 PRO A N 1
ATOM 686 C CA . PRO A 1 85 ? -2.281 17.787 0.359 1.00 91.75 85 PRO A CA 1
ATOM 687 C C . PRO A 1 85 ? -3.253 16.746 -0.191 1.00 91.75 85 PRO A C 1
ATOM 689 O O . PRO A 1 85 ? -3.631 16.772 -1.361 1.00 91.75 85 PRO A O 1
ATOM 692 N N . GLY A 1 86 ? -3.694 15.833 0.665 1.00 93.50 86 GLY A N 1
ATOM 693 C CA . GLY A 1 86 ? -4.645 14.799 0.278 1.00 93.50 86 GLY A CA 1
ATOM 694 C C . GLY A 1 86 ? -5.009 13.878 1.430 1.00 93.50 86 GLY A C 1
ATOM 695 O O . GLY A 1 86 ? -4.529 14.040 2.555 1.00 93.50 86 GLY A O 1
ATOM 696 N N . TYR A 1 87 ? -5.857 12.894 1.143 1.00 96.81 87 TYR A N 1
ATOM 697 C CA . TYR A 1 87 ? -6.272 11.926 2.145 1.00 96.81 87 TYR A CA 1
ATOM 698 C C . TYR A 1 87 ? -5.226 10.832 2.352 1.00 96.81 87 TYR A C 1
ATOM 700 O O . TYR A 1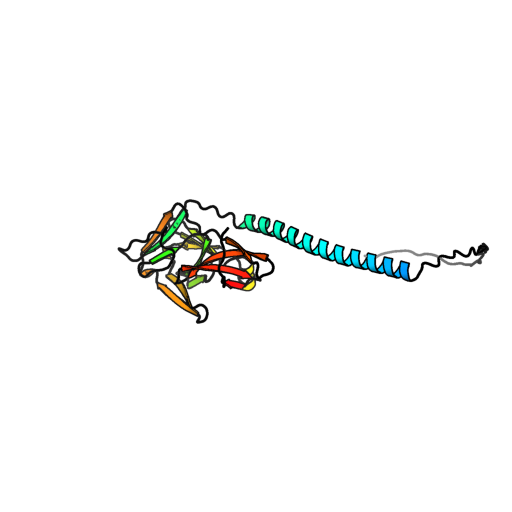 87 ? -4.678 10.264 1.408 1.00 96.81 87 TYR A O 1
ATOM 708 N N . VAL A 1 88 ? -5.018 10.488 3.615 1.00 96.75 88 VAL A N 1
ATOM 709 C CA . VAL A 1 88 ? -4.427 9.221 4.044 1.00 96.75 88 VAL A CA 1
ATOM 710 C C . VAL A 1 88 ? -5.476 8.419 4.789 1.00 96.75 88 VAL A C 1
ATOM 712 O O . VAL A 1 88 ? -6.394 8.981 5.388 1.00 96.75 88 VAL A O 1
ATOM 715 N N . LEU A 1 89 ? -5.332 7.103 4.779 1.00 97.38 89 LEU A N 1
ATOM 716 C CA . LEU A 1 89 ? -6.210 6.202 5.503 1.00 97.38 89 LEU A CA 1
ATOM 717 C C . LEU A 1 89 ? -5.574 5.846 6.847 1.00 97.38 89 LEU A C 1
ATOM 719 O O . LEU A 1 89 ? -4.489 5.265 6.902 1.00 97.38 89 LEU A O 1
ATOM 723 N N . ILE A 1 90 ? -6.258 6.192 7.933 1.00 96.81 90 ILE A N 1
ATOM 724 C CA . ILE A 1 90 ? -5.844 5.891 9.301 1.00 96.81 90 ILE A CA 1
ATOM 725 C C . ILE A 1 90 ? -6.622 4.669 9.781 1.00 96.81 90 ILE A C 1
ATOM 727 O O . ILE A 1 90 ? -7.853 4.645 9.742 1.00 96.81 90 ILE A O 1
ATOM 731 N N . ILE A 1 91 ? -5.886 3.663 10.252 1.00 96.88 91 ILE A N 1
ATOM 732 C CA . ILE A 1 91 ? -6.434 2.436 10.830 1.00 96.88 91 ILE A CA 1
ATOM 733 C C . ILE A 1 91 ? -5.891 2.332 12.247 1.00 96.88 91 ILE A C 1
ATOM 735 O O . ILE A 1 91 ? -4.700 2.082 12.429 1.00 96.88 91 ILE A O 1
ATOM 739 N N . ARG A 1 92 ? -6.739 2.539 13.256 1.00 96.50 92 ARG A N 1
ATOM 740 C CA . ARG A 1 92 ? -6.310 2.653 14.660 1.00 96.50 92 ARG A CA 1
ATOM 741 C C . ARG A 1 92 ? -7.221 1.905 15.619 1.00 96.50 92 ARG A C 1
ATOM 743 O O . ARG A 1 92 ? -8.402 1.743 15.350 1.00 96.50 92 ARG A O 1
ATOM 750 N N . LYS A 1 93 ? -6.704 1.463 16.759 1.00 96.00 93 LYS A N 1
ATOM 751 C CA . LYS A 1 93 ? -7.543 0.930 17.830 1.00 96.00 93 LYS A CA 1
ATOM 752 C C . LYS A 1 93 ? -8.419 2.040 18.400 1.00 96.00 93 LYS A C 1
ATOM 754 O O . LYS A 1 93 ? -8.025 3.203 18.474 1.00 96.00 93 LYS A O 1
ATOM 759 N N . LYS A 1 94 ? -9.619 1.668 18.837 1.00 92.88 94 LYS A N 1
ATOM 760 C CA . LYS A 1 94 ? -10.521 2.601 19.510 1.00 92.88 94 LYS A CA 1
ATOM 761 C C . LYS A 1 94 ? -9.834 3.204 20.740 1.00 92.88 94 LYS A C 1
ATOM 763 O O . LYS A 1 94 ? -9.278 2.475 21.558 1.00 92.88 94 LYS A O 1
ATOM 768 N N . GLY A 1 95 ? -9.880 4.529 20.854 1.00 91.12 95 GLY A N 1
ATOM 769 C CA . GLY A 1 95 ? -9.276 5.272 21.965 1.00 91.12 95 GLY A CA 1
ATOM 770 C C . GLY A 1 95 ? -7.771 5.537 21.843 1.00 91.12 95 GLY A C 1
ATOM 771 O O . GLY A 1 95 ? -7.215 6.166 22.738 1.00 91.12 95 GLY A O 1
ATOM 772 N N . THR A 1 96 ? -7.107 5.111 20.762 1.00 94.00 96 THR A N 1
ATOM 773 C CA . THR A 1 96 ? -5.701 5.466 20.505 1.00 94.00 96 THR A CA 1
ATOM 774 C C . THR A 1 96 ? -5.596 6.619 19.507 1.00 94.00 96 THR A C 1
ATOM 776 O O . THR A 1 96 ? -6.514 6.886 18.729 1.00 94.00 96 THR A O 1
ATOM 779 N N . SER A 1 97 ? -4.461 7.315 19.511 1.00 90.81 97 SER A N 1
ATOM 780 C CA . SER A 1 97 ? -4.141 8.341 18.515 1.00 90.81 97 SER A CA 1
ATOM 781 C C . SER A 1 97 ? -3.005 7.859 17.623 1.00 90.81 97 SER A C 1
ATOM 783 O O . SER A 1 97 ? -2.091 7.192 18.094 1.00 90.81 97 SER A O 1
ATOM 785 N N . ILE A 1 98 ? -3.073 8.183 16.334 1.00 92.12 98 ILE A N 1
ATOM 786 C CA . ILE A 1 98 ? -2.024 7.894 15.357 1.00 92.12 98 ILE A CA 1
ATOM 787 C C . ILE A 1 98 ? -1.735 9.193 14.628 1.00 92.12 98 ILE A C 1
ATOM 789 O O . ILE A 1 98 ? -2.628 9.761 14.002 1.00 92.12 98 ILE A O 1
ATOM 793 N N . ASP A 1 99 ? -0.488 9.646 14.712 1.00 90.94 99 ASP A N 1
ATOM 794 C CA . ASP A 1 99 ? -0.007 10.783 13.937 1.00 90.94 99 ASP A CA 1
ATOM 795 C C . ASP A 1 99 ? 0.484 10.274 12.572 1.00 90.94 99 ASP A C 1
ATOM 797 O O . ASP A 1 99 ? 1.514 9.585 12.517 1.00 90.94 99 ASP A O 1
ATOM 801 N N . PRO A 1 100 ? -0.210 10.583 11.463 1.00 89.12 100 PRO A N 1
ATOM 802 C CA . PRO A 1 100 ? 0.202 10.125 10.146 1.00 89.12 100 PRO A CA 1
ATOM 803 C C . PRO A 1 100 ? 1.579 10.646 9.732 1.00 89.12 100 PRO A C 1
ATOM 805 O O . PRO A 1 100 ? 2.258 9.958 8.972 1.00 89.12 100 PRO A O 1
ATOM 808 N N . ALA A 1 101 ? 2.045 11.790 10.242 1.00 85.69 101 ALA A N 1
ATOM 809 C CA . ALA A 1 101 ? 3.369 12.328 9.922 1.00 85.69 101 ALA A CA 1
ATOM 810 C C . ALA A 1 101 ? 4.519 11.535 10.572 1.00 85.69 101 ALA A C 1
ATOM 812 O O . ALA A 1 101 ? 5.647 11.564 10.079 1.00 85.69 101 ALA A O 1
ATOM 813 N N . LYS A 1 102 ? 4.240 10.805 11.659 1.00 85.88 102 LYS A N 1
ATOM 814 C CA . LYS A 1 102 ? 5.245 10.055 12.438 1.00 85.88 102 LYS A CA 1
ATOM 815 C C . LYS A 1 102 ? 5.078 8.539 12.351 1.00 85.88 102 LYS A C 1
ATOM 817 O O . LYS A 1 102 ? 5.998 7.796 12.686 1.00 85.88 102 LYS A O 1
ATOM 822 N N . SER A 1 103 ? 3.922 8.065 11.894 1.00 85.81 103 SER A N 1
ATOM 823 C CA . SER A 1 103 ? 3.572 6.642 11.891 1.00 85.81 103 SER A CA 1
ATOM 824 C C . SER A 1 103 ? 4.003 5.957 10.596 1.00 85.81 103 SER A C 1
ATOM 826 O O . SER A 1 103 ? 3.195 5.703 9.705 1.00 85.81 103 SER A O 1
ATOM 828 N N . TRP A 1 104 ? 5.299 5.654 10.511 1.00 85.38 104 TRP A N 1
ATOM 829 C CA . TRP A 1 104 ? 5.934 5.017 9.346 1.00 85.38 104 TRP A CA 1
ATOM 830 C C . TRP A 1 104 ? 6.011 3.488 9.424 1.00 85.38 104 TRP A C 1
ATOM 832 O O . TRP A 1 104 ? 6.424 2.846 8.464 1.00 85.38 104 TRP A O 1
ATOM 842 N N . LYS A 1 105 ? 5.615 2.896 10.556 1.00 91.69 105 LYS A N 1
ATOM 843 C CA . LYS A 1 105 ? 5.572 1.444 10.755 1.00 91.69 105 LYS A CA 1
ATOM 844 C C . LYS A 1 105 ? 4.271 1.015 11.433 1.00 91.69 105 LYS A C 1
ATOM 846 O O . LYS A 1 105 ? 3.731 1.789 12.231 1.00 91.69 105 LYS A O 1
ATOM 851 N N . PRO A 1 106 ? 3.778 -0.207 11.186 1.00 93.19 106 PRO A N 1
ATOM 852 C CA . PRO A 1 106 ? 2.632 -0.734 11.907 1.00 93.19 106 PRO A CA 1
ATOM 853 C C . PRO A 1 106 ? 2.956 -0.942 13.391 1.00 93.19 106 PRO A C 1
ATOM 855 O O . PRO A 1 106 ? 4.012 -1.454 13.753 1.00 93.19 106 PRO A O 1
ATOM 858 N N . SER A 1 107 ? 2.022 -0.589 14.269 1.00 93.19 107 SER A N 1
ATOM 859 C CA . SER A 1 107 ? 2.131 -0.788 15.718 1.00 93.19 107 SER A CA 1
ATOM 860 C C . SER A 1 107 ? 0.908 -1.529 16.258 1.00 93.19 107 SER A C 1
ATOM 862 O O . SER A 1 107 ? -0.048 -1.794 15.530 1.00 93.19 107 SER A O 1
ATOM 864 N N . LYS A 1 108 ? 0.889 -1.877 17.550 1.00 91.06 108 LYS A N 1
ATOM 865 C CA . LYS A 1 108 ? -0.316 -2.445 18.190 1.00 91.06 108 LYS A CA 1
ATOM 866 C C . LYS A 1 108 ? -1.509 -1.481 18.162 1.00 91.06 108 LYS A C 1
ATOM 868 O O . LYS A 1 108 ? -2.644 -1.950 18.164 1.00 91.06 108 LYS A O 1
ATOM 873 N N . GLU A 1 109 ? -1.243 -0.180 18.128 1.00 93.69 109 GLU A N 1
ATOM 874 C CA . GLU A 1 109 ? -2.244 0.890 18.110 1.00 93.69 109 GLU A CA 1
ATOM 875 C C . GLU A 1 109 ? -2.822 1.093 16.713 1.00 93.69 109 GLU A C 1
ATOM 877 O O . GLU A 1 109 ? -3.966 1.508 16.596 1.00 93.69 109 GLU A O 1
ATOM 882 N N . GLY A 1 110 ? -2.081 0.739 15.660 1.00 95.19 110 GLY A N 1
ATOM 883 C CA . GLY A 1 110 ? -2.565 0.769 14.284 1.00 95.19 110 GLY A CA 1
ATOM 884 C C . GLY A 1 110 ? -1.484 1.162 13.285 1.00 95.19 110 GLY A C 1
ATOM 885 O O . GLY A 1 110 ? -0.308 0.879 13.505 1.00 95.19 110 GLY A O 1
ATOM 886 N N . PHE A 1 111 ? -1.889 1.721 12.149 1.00 96.50 111 PHE A N 1
ATOM 887 C CA . PHE A 1 111 ? -1.012 2.081 11.035 1.00 96.50 111 PHE A CA 1
ATOM 888 C C . PHE A 1 111 ? -1.705 3.059 10.076 1.00 96.50 111 PHE A C 1
ATOM 890 O O . PHE A 1 111 ? -2.901 3.334 10.199 1.00 96.50 111 PHE A O 1
ATOM 897 N N . VAL A 1 112 ? -0.939 3.586 9.119 1.00 96.56 112 VAL A N 1
ATOM 898 C CA . VAL A 1 112 ? -1.418 4.537 8.110 1.00 96.56 112 VAL A CA 1
ATOM 899 C C . VAL A 1 112 ? -1.116 4.010 6.714 1.00 96.56 112 VAL A C 1
ATOM 901 O O . VAL A 1 112 ? 0.000 3.569 6.438 1.00 96.56 112 VAL A O 1
ATOM 904 N N . ILE A 1 113 ? -2.118 4.076 5.841 1.00 96.50 113 ILE A N 1
ATOM 905 C CA . ILE A 1 113 ? -2.014 3.796 4.410 1.00 96.50 113 ILE A CA 1
ATOM 906 C C . ILE A 1 113 ? -1.994 5.134 3.665 1.00 96.50 113 ILE A C 1
ATOM 908 O O . ILE A 1 113 ? -2.803 6.027 3.927 1.00 96.50 113 ILE A O 1
ATOM 912 N N . ARG A 1 114 ? -1.049 5.274 2.742 1.00 95.25 114 ARG A N 1
ATOM 913 C CA . ARG A 1 114 ? -0.769 6.479 1.960 1.00 95.25 114 ARG A CA 1
ATOM 914 C C . ARG A 1 114 ? -0.903 6.161 0.475 1.00 95.25 114 ARG A C 1
ATOM 916 O O . ARG A 1 114 ? -0.735 5.014 0.067 1.00 95.25 114 ARG A O 1
ATOM 923 N N . MET A 1 115 ? -1.193 7.180 -0.327 1.00 94.50 115 MET A N 1
ATOM 924 C CA . MET A 1 115 ? -1.201 7.025 -1.782 1.00 94.50 115 MET A CA 1
ATOM 925 C C . MET A 1 115 ? 0.212 6.729 -2.302 1.00 94.50 115 MET A C 1
ATOM 927 O O . MET A 1 115 ? 1.198 7.101 -1.669 1.00 94.50 115 MET A O 1
ATOM 931 N N . GLU A 1 116 ? 0.298 6.070 -3.452 1.00 93.00 116 GLU A N 1
ATOM 932 C CA . GLU A 1 116 ? 1.506 5.604 -4.149 1.00 93.00 116 GLU A CA 1
ATOM 933 C C . GLU A 1 116 ? 2.363 4.561 -3.396 1.00 93.00 116 GLU A C 1
ATOM 935 O O . GLU A 1 116 ? 3.350 4.056 -3.937 1.00 93.00 116 GLU A O 1
ATOM 940 N N . GLY A 1 117 ? 1.948 4.157 -2.190 1.00 93.44 117 GLY A N 1
ATOM 941 C CA . GLY A 1 117 ? 2.519 3.023 -1.464 1.00 93.44 117 GLY A CA 1
ATOM 942 C C . GLY A 1 117 ? 1.916 1.677 -1.880 1.00 93.44 117 GLY A C 1
ATOM 943 O O . GLY A 1 117 ? 0.763 1.600 -2.315 1.00 93.44 117 GLY A O 1
ATOM 944 N N . ILE A 1 118 ? 2.695 0.611 -1.695 1.00 95.88 118 ILE A N 1
ATOM 945 C CA . ILE A 1 118 ? 2.293 -0.784 -1.896 1.00 95.88 118 ILE A CA 1
ATOM 946 C C . ILE A 1 118 ? 1.844 -1.386 -0.565 1.00 95.88 118 ILE A C 1
ATOM 948 O O . ILE A 1 118 ? 2.517 -1.240 0.462 1.00 95.88 118 ILE A O 1
ATOM 952 N N . TYR A 1 119 ? 0.726 -2.114 -0.597 1.00 96.00 119 TYR A N 1
ATOM 953 C CA . TYR A 1 119 ? 0.151 -2.771 0.576 1.00 96.00 119 TYR A CA 1
ATOM 954 C C . TYR A 1 119 ? -0.405 -4.154 0.225 1.00 96.00 119 TYR A C 1
ATOM 956 O O . TYR A 1 119 ? -0.948 -4.353 -0.859 1.00 96.00 119 TYR A O 1
ATOM 964 N N . ASP A 1 120 ? -0.320 -5.093 1.173 1.00 96.06 120 ASP A N 1
ATOM 965 C CA . ASP A 1 120 ? -0.984 -6.398 1.078 1.00 96.06 120 ASP A CA 1
ATOM 966 C C . ASP A 1 120 ? -2.351 -6.334 1.770 1.00 96.06 120 ASP A C 1
ATOM 968 O O . ASP A 1 120 ? -2.453 -6.438 3.001 1.00 96.06 120 ASP A O 1
ATOM 972 N N . LEU A 1 121 ? -3.395 -6.110 0.968 1.00 98.00 121 LEU A N 1
ATOM 973 C CA . LEU A 1 121 ? -4.767 -5.909 1.434 1.00 98.00 121 LEU A CA 1
ATOM 974 C C . LEU A 1 121 ? -5.701 -6.994 0.910 1.00 98.00 121 LEU A C 1
ATOM 976 O O . LEU A 1 121 ? -5.656 -7.380 -0.257 1.00 98.00 121 LEU A O 1
ATOM 980 N N . GLU A 1 122 ? -6.593 -7.446 1.784 1.00 98.31 122 GLU A N 1
ATOM 981 C CA . GLU A 1 122 ? -7.699 -8.342 1.456 1.00 98.31 122 GLU A CA 1
ATOM 982 C C . GLU A 1 122 ? -9.035 -7.666 1.746 1.00 98.31 122 GLU A C 1
ATOM 984 O O . GLU A 1 122 ? -9.206 -7.041 2.800 1.00 98.31 122 GLU A O 1
ATOM 989 N N . PHE A 1 123 ? -9.976 -7.829 0.819 1.00 98.38 123 PHE A N 1
ATOM 990 C CA . PHE A 1 123 ? -11.279 -7.177 0.827 1.00 98.38 123 PHE A CA 1
ATOM 991 C C . PHE A 1 123 ? -12.425 -8.158 1.100 1.00 98.38 123 PHE A C 1
ATOM 993 O O . PHE A 1 123 ? -12.265 -9.378 1.077 1.00 98.38 123 PHE A O 1
ATOM 1000 N N . SER A 1 124 ? -13.608 -7.614 1.377 1.00 97.44 124 SER A N 1
ATOM 1001 C CA . SER A 1 124 ? -14.824 -8.343 1.755 1.00 97.44 124 SER A CA 1
ATOM 1002 C C . SER A 1 124 ? -15.290 -9.365 0.713 1.00 97.44 124 SER A C 1
ATOM 1004 O O . SER A 1 124 ? -15.892 -10.368 1.086 1.00 97.44 124 SER A O 1
ATOM 1006 N N . ASN A 1 125 ? -14.967 -9.148 -0.562 1.00 96.44 125 ASN A N 1
ATOM 1007 C CA . ASN A 1 125 ? -15.238 -10.067 -1.671 1.00 96.44 125 ASN A CA 1
ATOM 1008 C C . ASN A 1 125 ? -14.219 -11.222 -1.788 1.00 96.44 125 ASN A C 1
ATOM 1010 O O . ASN A 1 125 ? -14.264 -11.975 -2.757 1.00 96.44 125 ASN A O 1
ATOM 1014 N N . GLY A 1 126 ? -13.270 -11.335 -0.854 1.00 96.81 126 GLY A N 1
ATOM 1015 C CA . GLY A 1 126 ? -12.216 -12.349 -0.862 1.00 96.81 126 GLY A CA 1
ATOM 1016 C C . GLY A 1 126 ? -11.035 -12.039 -1.788 1.00 96.81 126 GLY A C 1
ATOM 1017 O O . GLY A 1 126 ? -10.062 -12.793 -1.789 1.00 96.81 126 GLY A O 1
ATOM 1018 N N . LYS A 1 127 ? -11.066 -10.937 -2.555 1.00 97.38 127 LYS A N 1
ATOM 1019 C CA . LYS A 1 127 ? -9.915 -10.526 -3.370 1.00 97.38 127 LYS A CA 1
ATOM 1020 C C . LYS A 1 127 ? -8.789 -10.015 -2.478 1.00 97.38 127 LYS A C 1
ATOM 1022 O O . LYS A 1 127 ? -9.012 -9.232 -1.551 1.00 97.38 127 LYS A O 1
ATOM 1027 N N . ARG A 1 128 ? -7.567 -10.433 -2.805 1.00 96.75 128 ARG A N 1
ATOM 1028 C CA . ARG A 1 128 ? -6.329 -10.004 -2.155 1.00 96.75 128 ARG A CA 1
ATOM 1029 C C . ARG A 1 128 ? -5.371 -9.438 -3.191 1.00 96.75 128 ARG A C 1
ATOM 1031 O O . ARG A 1 128 ? -5.129 -10.071 -4.212 1.00 96.75 128 ARG A O 1
ATOM 1038 N N . TYR A 1 129 ? -4.777 -8.301 -2.863 1.00 96.75 129 TYR A N 1
ATOM 1039 C CA . TYR A 1 129 ? -3.777 -7.619 -3.674 1.00 96.75 129 TYR A CA 1
ATOM 1040 C C . TYR A 1 129 ? -2.487 -7.592 -2.869 1.00 96.75 129 TYR A C 1
ATOM 1042 O O . TYR A 1 129 ? -2.429 -6.931 -1.838 1.00 96.75 129 TYR A O 1
ATOM 1050 N N . ARG A 1 130 ? -1.485 -8.374 -3.282 1.00 93.62 130 ARG A N 1
ATOM 1051 C CA . ARG A 1 130 ? -0.225 -8.547 -2.528 1.00 93.62 130 ARG A CA 1
ATOM 1052 C C . ARG A 1 130 ? 0.760 -7.403 -2.767 1.00 93.62 130 ARG A C 1
ATOM 1054 O O . ARG A 1 130 ? 1.522 -7.056 -1.872 1.00 93.62 130 ARG A O 1
ATOM 1061 N N . SER A 1 131 ? 0.730 -6.865 -3.980 1.00 93.19 131 SER A N 1
ATOM 1062 C CA . SER A 1 131 ? 1.646 -5.864 -4.529 1.00 93.19 131 SER A CA 1
ATOM 1063 C C . SER A 1 131 ? 0.893 -4.685 -5.156 1.00 93.19 131 SER A C 1
ATOM 1065 O O . SER A 1 131 ? 1.441 -3.956 -5.979 1.00 93.19 131 SER A O 1
ATOM 1067 N N . GLY A 1 132 ? -0.377 -4.496 -4.787 1.00 95.38 132 GLY A N 1
ATOM 1068 C CA . GLY A 1 132 ? -1.196 -3.407 -5.309 1.00 95.38 132 GLY A CA 1
ATOM 1069 C C . GLY A 1 132 ? -0.751 -2.053 -4.759 1.00 95.38 132 GLY A C 1
ATOM 1070 O O . GLY A 1 132 ? -0.508 -1.905 -3.558 1.00 95.38 132 GLY A O 1
ATOM 1071 N N . VAL A 1 133 ? -0.670 -1.060 -5.642 1.00 95.44 133 VAL A N 1
ATOM 1072 C CA . VAL A 1 133 ? -0.351 0.333 -5.314 1.00 95.44 133 VAL A CA 1
ATOM 1073 C C . VAL A 1 133 ? -1.653 1.078 -5.047 1.00 95.44 133 VAL A C 1
ATOM 1075 O O . VAL A 1 133 ? -2.588 1.023 -5.849 1.00 95.44 133 VAL A O 1
ATOM 1078 N N . ILE A 1 134 ? -1.723 1.809 -3.936 1.00 96.81 134 ILE A N 1
ATOM 1079 C CA . ILE A 1 134 ? -2.880 2.659 -3.631 1.00 96.81 134 ILE A CA 1
ATOM 1080 C C . ILE A 1 134 ? -2.778 3.939 -4.453 1.00 96.81 134 ILE A C 1
ATOM 1082 O O . ILE A 1 134 ? -2.000 4.824 -4.126 1.00 96.81 134 ILE A O 1
ATOM 1086 N N . LYS A 1 135 ? -3.563 4.067 -5.519 1.00 94.44 135 LYS A N 1
ATOM 1087 C CA . LYS A 1 135 ? -3.501 5.227 -6.425 1.00 94.44 135 LYS A CA 1
ATOM 1088 C C . LYS A 1 135 ? -4.316 6.419 -5.941 1.00 94.44 135 LYS A C 1
ATOM 1090 O O . LYS A 1 135 ? -4.007 7.551 -6.289 1.00 94.44 135 LYS A O 1
ATOM 1095 N N . ASN A 1 136 ? -5.367 6.176 -5.159 1.00 95.50 136 ASN A N 1
ATOM 1096 C CA . ASN A 1 136 ? -6.212 7.243 -4.635 1.00 95.50 136 ASN A CA 1
ATOM 1097 C C . ASN A 1 136 ? -6.842 6.850 -3.297 1.00 95.50 136 ASN A C 1
ATOM 1099 O O . ASN A 1 136 ? -7.154 5.679 -3.076 1.00 95.50 136 ASN A O 1
ATOM 1103 N N . ILE A 1 137 ? -7.065 7.836 -2.432 1.00 97.50 137 ILE A N 1
ATOM 1104 C CA . ILE A 1 137 ? -7.834 7.708 -1.192 1.00 97.50 137 ILE A CA 1
ATOM 1105 C C . ILE A 1 137 ? -8.804 8.886 -1.146 1.00 97.50 137 ILE A C 1
ATOM 1107 O O . ILE A 1 137 ? -8.418 10.037 -1.343 1.00 97.50 137 ILE A O 1
ATOM 1111 N N . THR A 1 138 ? -10.068 8.598 -0.875 1.00 97.25 138 THR A N 1
ATOM 1112 C CA . THR A 1 138 ? -11.105 9.602 -0.634 1.00 97.25 138 THR A CA 1
ATOM 1113 C C . THR A 1 138 ? -11.608 9.471 0.804 1.00 97.25 138 THR A C 1
ATOM 1115 O O . THR A 1 138 ? -11.050 8.728 1.614 1.00 97.25 138 THR A O 1
ATOM 1118 N N . LYS A 1 139 ? -12.681 10.186 1.149 1.00 97.19 139 LYS A N 1
ATOM 1119 C CA . LYS A 1 139 ? -13.264 10.126 2.491 1.00 97.19 139 LYS A CA 1
ATOM 1120 C C . LYS A 1 139 ? -13.798 8.732 2.858 1.00 97.19 139 LYS A C 1
ATOM 1122 O O . LYS A 1 139 ? -13.804 8.380 4.037 1.00 97.19 139 LYS A O 1
ATOM 1127 N N . ASP A 1 140 ? -14.266 7.966 1.878 1.00 97.25 140 ASP A N 1
ATOM 1128 C CA . ASP A 1 140 ? -15.030 6.729 2.074 1.00 97.25 140 ASP A CA 1
ATOM 1129 C C . ASP A 1 140 ? -14.581 5.555 1.191 1.00 97.25 140 ASP A C 1
ATOM 1131 O O . ASP A 1 140 ? -15.067 4.431 1.378 1.00 97.25 140 ASP A O 1
ATOM 1135 N N . SER A 1 141 ? -13.610 5.773 0.301 1.00 98.06 141 SER A N 1
ATOM 1136 C CA . SER A 1 141 ? -13.063 4.747 -0.586 1.00 98.06 141 SER A CA 1
ATOM 1137 C C . SER A 1 141 ? -11.556 4.873 -0.814 1.00 98.06 141 SER A C 1
ATOM 1139 O O . SER A 1 141 ? -10.934 5.898 -0.529 1.00 98.06 141 SER A O 1
ATOM 1141 N N . LEU A 1 142 ? -10.966 3.805 -1.346 1.00 98.31 142 LEU A N 1
ATOM 1142 C CA . LEU A 1 142 ? -9.612 3.798 -1.892 1.00 98.31 142 LEU A CA 1
ATOM 1143 C C . LEU A 1 142 ? -9.594 3.099 -3.250 1.00 98.31 142 LEU A C 1
ATOM 1145 O O . LEU A 1 142 ? -10.434 2.236 -3.512 1.00 98.31 142 LEU A O 1
ATOM 1149 N N . THR A 1 143 ? -8.620 3.447 -4.084 1.00 98.31 143 THR A N 1
ATOM 1150 C CA . THR A 1 143 ? -8.354 2.791 -5.368 1.00 98.31 143 THR A CA 1
ATOM 1151 C C . THR A 1 143 ? -6.998 2.100 -5.317 1.00 98.31 143 THR A C 1
ATOM 1153 O O . THR A 1 143 ? -5.998 2.739 -4.992 1.00 98.31 143 THR A O 1
ATOM 1156 N N . ILE A 1 144 ? -6.962 0.812 -5.656 1.00 98.19 144 ILE A N 1
ATOM 1157 C CA . ILE A 1 144 ? -5.769 -0.042 -5.656 1.00 98.19 144 ILE A CA 1
ATOM 1158 C C . ILE A 1 144 ? -5.552 -0.668 -7.038 1.00 98.19 144 ILE A C 1
ATOM 1160 O O . ILE A 1 144 ? -6.518 -1.057 -7.692 1.00 98.19 144 ILE A O 1
ATOM 1164 N N . SER A 1 145 ? -4.305 -0.770 -7.493 1.00 97.38 145 SER A N 1
ATOM 1165 C CA . SER A 1 145 ? -3.962 -1.516 -8.712 1.00 97.38 145 SER A CA 1
ATOM 1166 C C . SER A 1 145 ? -3.902 -3.034 -8.476 1.00 97.38 145 SER A C 1
ATOM 1168 O O . SER A 1 145 ? -3.726 -3.488 -7.344 1.00 97.38 145 SER A O 1
ATOM 1170 N N . SER A 1 146 ? -4.025 -3.842 -9.535 1.00 95.94 146 SER A N 1
ATOM 1171 C CA . SER A 1 146 ? -3.894 -5.308 -9.447 1.00 95.94 146 SER A CA 1
ATOM 1172 C C . SER A 1 146 ? -2.524 -5.757 -8.919 1.00 95.94 146 SER A C 1
ATOM 1174 O O . SER A 1 146 ? -2.451 -6.643 -8.070 1.00 95.94 146 SER A O 1
ATOM 1176 N N . THR A 1 147 ? -1.456 -5.113 -9.387 1.00 95.19 147 THR A N 1
ATOM 1177 C CA . THR A 1 147 ? -0.055 -5.301 -8.971 1.00 95.19 147 THR A CA 1
ATOM 1178 C C . THR A 1 147 ? 0.699 -3.975 -9.161 1.00 95.19 147 THR A C 1
ATOM 1180 O O . THR A 1 147 ? 0.062 -2.938 -9.365 1.00 95.19 147 THR A O 1
ATOM 1183 N N . MET A 1 148 ? 2.029 -3.955 -9.072 1.00 92.69 148 MET A N 1
ATOM 1184 C CA . MET A 1 148 ? 2.793 -2.704 -9.040 1.00 92.69 148 MET A CA 1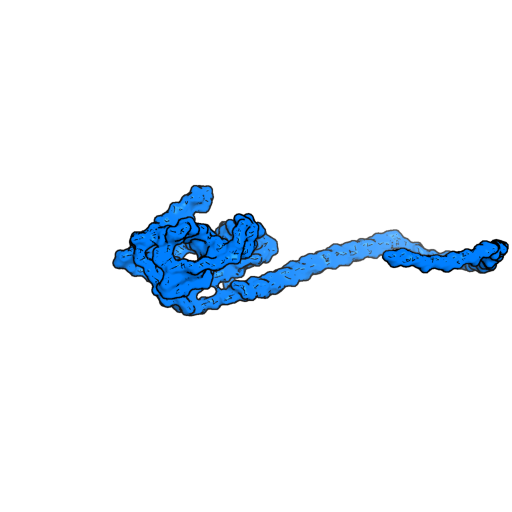
ATOM 1185 C C . MET A 1 148 ? 2.741 -1.921 -10.358 1.00 92.69 148 MET A C 1
ATOM 1187 O O . MET A 1 148 ? 2.560 -0.706 -10.338 1.00 92.69 148 MET A O 1
ATOM 1191 N N . ASN A 1 149 ? 2.910 -2.602 -11.492 1.00 91.31 149 ASN A N 1
ATOM 1192 C CA . ASN A 1 149 ? 2.914 -1.994 -12.821 1.00 91.31 149 ASN A CA 1
ATOM 1193 C C . ASN A 1 149 ? 2.474 -3.004 -13.903 1.00 91.31 149 ASN A C 1
ATOM 1195 O O . ASN A 1 149 ? 2.220 -4.177 -13.620 1.00 91.31 149 ASN A O 1
ATOM 1199 N N . GLU A 1 150 ? 2.401 -2.548 -15.155 1.00 92.00 150 GLU A N 1
ATOM 1200 C CA . GLU A 1 150 ? 1.994 -3.372 -16.301 1.00 92.00 150 GLU A CA 1
ATOM 1201 C C . GLU A 1 150 ? 2.927 -4.566 -16.559 1.00 92.00 150 GLU A C 1
ATOM 1203 O O . GLU A 1 150 ? 2.456 -5.647 -16.915 1.00 92.00 150 GLU A O 1
ATOM 1208 N N . ASN A 1 151 ? 4.236 -4.408 -16.334 1.00 92.56 151 ASN A N 1
ATOM 1209 C CA . ASN A 1 151 ? 5.210 -5.490 -16.507 1.00 92.56 151 ASN A CA 1
ATOM 1210 C C . ASN A 1 151 ? 4.979 -6.612 -15.491 1.00 92.56 151 ASN A C 1
ATOM 1212 O O . ASN A 1 151 ? 4.987 -7.785 -15.867 1.00 92.56 151 ASN A O 1
ATOM 1216 N N . CYS A 1 152 ? 4.723 -6.264 -14.227 1.00 93.38 152 CYS A N 1
ATOM 1217 C CA . CYS A 1 152 ? 4.344 -7.231 -13.200 1.00 93.38 152 CYS A CA 1
ATOM 1218 C C . CYS A 1 152 ? 3.038 -7.939 -13.562 1.00 93.38 152 CYS A C 1
ATOM 1220 O O . CYS A 1 152 ? 2.960 -9.158 -13.462 1.00 93.38 152 CYS A O 1
ATOM 1222 N N . ALA A 1 153 ? 2.036 -7.205 -14.053 1.00 95.00 153 ALA A N 1
ATOM 1223 C CA . ALA A 1 153 ? 0.750 -7.795 -14.424 1.00 95.00 153 ALA A CA 1
ATOM 1224 C C . ALA A 1 153 ? 0.917 -8.815 -15.560 1.00 95.00 153 ALA A C 1
ATOM 1226 O O . ALA A 1 153 ? 0.430 -9.943 -15.476 1.00 95.00 153 ALA A O 1
ATOM 1227 N N . LYS A 1 154 ? 1.705 -8.451 -16.580 1.00 95.12 154 LYS A N 1
ATOM 1228 C CA . LYS A 1 154 ? 2.063 -9.334 -17.692 1.00 95.12 154 LYS A CA 1
ATOM 1229 C C . LYS A 1 154 ? 2.800 -10.586 -17.218 1.00 95.12 154 LYS A C 1
ATOM 1231 O O . LYS A 1 154 ? 2.493 -11.675 -17.694 1.00 95.12 154 LYS A O 1
ATOM 1236 N N . TYR A 1 155 ? 3.754 -10.435 -16.301 1.00 94.94 155 TYR A N 1
ATOM 1237 C CA . TYR A 1 155 ? 4.501 -11.556 -15.732 1.00 94.94 155 TYR A CA 1
ATOM 1238 C C . TYR A 1 155 ? 3.603 -12.498 -14.913 1.00 94.94 155 TYR A C 1
ATOM 1240 O O . TYR A 1 155 ? 3.691 -13.716 -15.048 1.00 94.94 155 TYR A O 1
ATOM 1248 N N . GLU A 1 156 ? 2.695 -11.937 -14.115 1.00 94.12 156 GLU A N 1
ATOM 1249 C CA . GLU A 1 156 ? 1.721 -12.681 -13.308 1.00 94.12 156 GLU A CA 1
ATOM 1250 C C . GLU A 1 156 ? 0.574 -13.289 -14.142 1.00 94.12 156 GLU A C 1
ATOM 1252 O O . GLU A 1 156 ? -0.203 -14.092 -13.625 1.00 94.12 156 GLU A O 1
ATOM 1257 N N . GLY A 1 157 ? 0.454 -12.932 -15.427 1.00 95.62 157 GLY A N 1
ATOM 1258 C CA . GLY A 1 157 ? -0.622 -13.400 -16.303 1.00 95.62 157 GLY A CA 1
ATOM 1259 C C . GLY A 1 157 ? -1.993 -12.803 -15.965 1.00 95.62 157 GLY A C 1
ATOM 1260 O O . GLY A 1 157 ? -3.018 -13.439 -16.212 1.00 95.62 157 GLY A O 1
ATOM 1261 N N . ILE A 1 158 ? -2.022 -11.596 -15.393 1.00 95.12 158 ILE A N 1
ATOM 1262 C CA . ILE A 1 158 ? -3.241 -10.873 -15.001 1.00 95.12 158 ILE A CA 1
ATOM 1263 C C . ILE A 1 158 ? -3.327 -9.520 -15.723 1.00 95.12 158 ILE A C 1
ATOM 1265 O O . ILE A 1 158 ? -2.302 -8.967 -16.123 1.00 95.12 158 ILE A O 1
ATOM 1269 N N . PRO A 1 159 ? -4.525 -8.936 -15.894 1.00 96.12 159 PRO A N 1
ATOM 1270 C CA . PRO A 1 159 ? -4.639 -7.588 -16.434 1.00 96.12 159 PRO A CA 1
ATOM 1271 C C . PRO A 1 159 ? -4.162 -6.539 -15.415 1.00 96.12 159 PRO A C 1
ATOM 1273 O O . PRO A 1 159 ? -4.339 -6.679 -14.196 1.00 96.12 159 PRO A O 1
ATOM 1276 N N . TYR A 1 160 ? -3.550 -5.464 -15.916 1.00 96.12 160 TYR A N 1
ATOM 1277 C CA . TYR A 1 160 ? -3.227 -4.296 -15.101 1.00 96.12 160 TYR A CA 1
ATOM 1278 C C . TYR A 1 160 ? -4.462 -3.401 -14.988 1.00 96.12 160 TYR A C 1
ATOM 1280 O O . TYR A 1 160 ? -4.843 -2.726 -15.940 1.00 96.12 160 TYR A O 1
ATOM 1288 N N . GLU A 1 161 ? -5.118 -3.438 -13.830 1.00 96.31 161 GLU A N 1
ATOM 1289 C CA . GLU A 1 161 ? -6.407 -2.781 -13.601 1.00 96.31 161 GLU A CA 1
ATOM 1290 C C . GLU A 1 161 ? -6.420 -2.049 -12.263 1.00 96.31 161 GLU A C 1
ATOM 1292 O O . GLU A 1 161 ? -5.655 -2.373 -11.352 1.00 96.31 161 GLU A O 1
ATOM 1297 N N . PHE A 1 162 ? -7.337 -1.091 -12.134 1.00 97.19 162 PHE A N 1
ATOM 1298 C CA . PHE A 1 162 ? -7.589 -0.363 -10.897 1.00 97.19 162 PHE A CA 1
ATOM 1299 C C . PHE A 1 162 ? -8.951 -0.743 -10.327 1.00 97.19 162 PHE A C 1
ATOM 1301 O O . PHE A 1 162 ? -9.958 -0.760 -11.032 1.00 97.19 162 PHE A O 1
ATOM 1308 N N . PHE A 1 163 ? -8.985 -1.000 -9.025 1.00 98.19 163 PHE A N 1
ATOM 1309 C CA . PHE A 1 163 ? -10.182 -1.394 -8.297 1.00 98.19 163 PHE A CA 1
ATOM 1310 C C . PHE A 1 163 ? -10.456 -0.394 -7.190 1.00 98.19 163 PHE A C 1
ATOM 1312 O O . PHE A 1 163 ? -9.572 -0.096 -6.387 1.00 98.19 163 PHE A O 1
ATOM 1319 N N . THR A 1 164 ? -11.691 0.089 -7.118 1.00 98.44 164 THR A N 1
ATOM 1320 C CA . THR A 1 164 ? -12.138 0.975 -6.045 1.00 98.44 164 THR A CA 1
ATOM 1321 C C . THR A 1 164 ? -12.974 0.195 -5.041 1.00 98.44 164 THR A C 1
ATOM 1323 O O . THR A 1 164 ? -13.907 -0.513 -5.415 1.00 98.44 164 THR A O 1
ATOM 1326 N N . TYR A 1 165 ? -12.642 0.347 -3.763 1.00 98.44 165 TYR A N 1
ATOM 1327 C CA . TYR A 1 165 ? -13.320 -0.301 -2.644 1.00 98.44 165 TYR A CA 1
ATOM 1328 C C . TYR A 1 165 ? -13.759 0.732 -1.617 1.00 98.44 165 TYR A C 1
ATOM 1330 O O . TYR A 1 165 ? -13.063 1.730 -1.407 1.00 98.44 165 TYR A O 1
ATOM 1338 N N . SER A 1 166 ? -14.869 0.471 -0.920 1.00 98.12 166 SER A N 1
ATOM 1339 C CA . SER A 1 166 ? -15.175 1.237 0.287 1.00 98.12 166 SER A CA 1
ATOM 1340 C C . SER A 1 166 ? -14.121 0.949 1.356 1.00 98.12 166 SER A C 1
ATOM 1342 O O . SER A 1 166 ? -13.646 -0.180 1.489 1.00 98.12 166 SER A O 1
ATOM 1344 N N . LEU A 1 167 ? -13.800 1.937 2.195 1.00 97.38 167 LEU A N 1
ATOM 1345 C CA . LEU A 1 167 ? -12.906 1.725 3.341 1.00 97.38 167 LEU A CA 1
ATOM 1346 C C . LEU A 1 167 ? -13.423 0.629 4.290 1.00 97.38 167 LEU A C 1
ATOM 1348 O O . LEU A 1 167 ? -12.633 -0.041 4.952 1.00 97.38 167 LEU A O 1
ATOM 1352 N N . LYS A 1 168 ? -14.745 0.415 4.329 1.00 96.06 168 LYS A N 1
ATOM 1353 C CA . LYS A 1 168 ? -15.394 -0.630 5.138 1.00 96.06 168 LYS A CA 1
ATOM 1354 C C . LYS A 1 168 ? -15.183 -2.044 4.589 1.00 96.06 168 LYS A C 1
ATOM 1356 O O . LYS A 1 168 ? -15.382 -3.008 5.327 1.00 96.06 168 LYS A O 1
ATOM 1361 N N . ASP A 1 169 ? -14.792 -2.175 3.323 1.00 97.75 169 ASP A N 1
ATOM 1362 C CA . ASP A 1 169 ? -14.568 -3.473 2.687 1.00 97.75 169 ASP A CA 1
ATOM 1363 C C . ASP A 1 169 ? -13.205 -4.072 3.021 1.00 97.75 169 ASP A C 1
ATOM 1365 O O . ASP A 1 169 ? -13.003 -5.264 2.804 1.00 97.75 169 ASP A O 1
ATOM 1369 N N . ILE A 1 170 ? -12.272 -3.292 3.570 1.00 97.94 170 ILE A N 1
ATOM 1370 C CA . ILE A 1 170 ? -10.945 -3.787 3.941 1.00 97.94 170 ILE A CA 1
ATOM 1371 C C . ILE A 1 170 ? -11.095 -4.746 5.130 1.00 97.94 170 ILE A C 1
ATOM 1373 O O . ILE A 1 170 ? -11.602 -4.380 6.190 1.00 97.94 170 ILE A O 1
ATOM 1377 N N . ARG A 1 171 ? -10.646 -5.994 4.970 1.00 98.00 171 ARG A N 1
ATOM 1378 C CA . ARG A 1 171 ? -10.773 -7.052 5.988 1.00 98.00 171 ARG A CA 1
ATOM 1379 C C . ARG A 1 171 ? -9.481 -7.320 6.723 1.00 98.00 171 ARG A C 1
ATOM 1381 O O . ARG A 1 171 ? -9.480 -7.412 7.952 1.00 98.00 171 ARG A O 1
ATOM 1388 N N . THR A 1 172 ? -8.393 -7.444 5.975 1.00 97.88 172 THR A N 1
ATOM 1389 C CA . THR A 1 172 ? -7.089 -7.796 6.531 1.00 97.88 172 THR A CA 1
ATOM 1390 C C . THR A 1 172 ? -6.002 -6.987 5.850 1.00 97.88 172 THR A C 1
ATOM 1392 O O . THR A 1 172 ? -5.946 -6.943 4.624 1.00 97.88 172 THR A O 1
ATOM 1395 N N . ALA A 1 173 ? -5.107 -6.414 6.651 1.00 97.38 173 ALA A N 1
ATOM 1396 C CA . ALA A 1 173 ? -3.809 -5.938 6.188 1.00 97.38 173 ALA A CA 1
ATOM 1397 C C . ALA A 1 173 ? -2.719 -6.906 6.658 1.00 97.38 173 ALA A C 1
ATOM 1399 O O . ALA A 1 173 ? -2.732 -7.354 7.815 1.00 97.38 173 ALA A O 1
ATOM 1400 N N . ARG A 1 174 ? -1.793 -7.250 5.764 1.00 96.50 174 ARG A N 1
ATOM 1401 C CA . ARG A 1 174 ? -0.653 -8.124 6.061 1.00 96.50 174 ARG A CA 1
ATOM 1402 C C . ARG A 1 174 ? 0.641 -7.342 5.923 1.00 96.50 174 ARG A C 1
ATOM 1404 O O . ARG A 1 174 ? 0.774 -6.511 5.035 1.00 96.50 174 ARG A O 1
ATOM 1411 N N . PHE A 1 175 ? 1.593 -7.647 6.792 1.00 94.38 175 PHE A N 1
ATOM 1412 C CA . PHE A 1 175 ? 2.907 -7.021 6.785 1.00 94.38 175 PHE A CA 1
ATOM 1413 C C . PHE A 1 175 ? 3.954 -8.113 6.862 1.00 94.38 175 PHE A C 1
ATOM 1415 O O . PHE A 1 175 ? 3.881 -8.987 7.730 1.00 94.38 175 PHE A O 1
ATOM 1422 N N . ILE A 1 176 ? 4.921 -8.076 5.954 1.00 90.81 176 ILE A N 1
ATOM 1423 C CA . ILE A 1 176 ? 6.036 -9.016 6.000 1.00 90.81 176 ILE A CA 1
ATOM 1424 C C . ILE A 1 176 ? 6.836 -8.762 7.274 1.00 90.81 176 ILE A C 1
ATOM 1426 O O . ILE A 1 176 ? 7.200 -7.625 7.554 1.00 90.81 176 ILE A O 1
ATOM 1430 N N . ASN A 1 177 ? 7.077 -9.820 8.045 1.00 85.31 177 ASN A N 1
ATOM 1431 C CA . ASN A 1 177 ? 8.019 -9.811 9.161 1.00 85.31 177 ASN A CA 1
ATOM 1432 C C . ASN A 1 177 ? 9.385 -10.314 8.694 1.00 85.31 177 ASN A C 1
ATOM 1434 O O . ASN A 1 177 ? 10.402 -9.707 9.000 1.00 85.31 177 ASN A O 1
ATOM 1438 N N . ASP A 1 178 ? 9.393 -11.436 7.976 1.00 77.38 178 ASP A N 1
ATOM 1439 C CA . ASP A 1 178 ? 10.600 -12.062 7.448 1.00 77.38 178 ASP A CA 1
ATOM 1440 C C . ASP A 1 178 ? 10.305 -12.569 6.039 1.00 77.38 178 ASP A C 1
ATOM 1442 O O . ASP A 1 178 ? 9.402 -13.387 5.832 1.00 77.38 178 ASP A O 1
ATOM 1446 N N . ARG A 1 179 ? 11.057 -12.046 5.071 1.00 73.44 179 ARG A N 1
ATOM 1447 C CA . ARG A 1 179 ? 10.903 -12.371 3.651 1.00 73.44 179 ARG A CA 1
ATOM 1448 C C . ARG A 1 179 ? 11.368 -13.792 3.353 1.00 73.44 179 ARG A C 1
ATOM 1450 O O . ARG A 1 179 ? 10.687 -14.503 2.622 1.00 73.44 179 ARG A O 1
ATOM 1457 N N . SER A 1 180 ? 12.496 -14.199 3.936 1.00 73.44 180 SER A N 1
ATOM 1458 C CA . SER A 1 180 ? 13.140 -15.491 3.676 1.00 73.44 180 SER A CA 1
ATOM 1459 C C . SER A 1 180 ? 12.299 -16.662 4.180 1.00 73.44 180 SER A C 1
ATOM 1461 O O . SER A 1 180 ? 12.251 -17.715 3.551 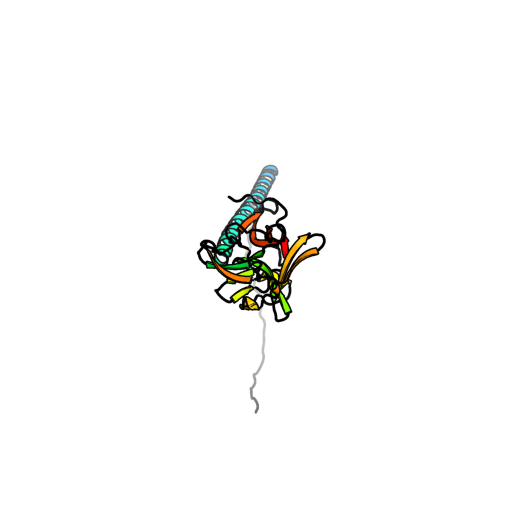1.00 73.44 180 SER A O 1
ATOM 1463 N N . LEU A 1 181 ? 11.574 -16.442 5.279 1.00 71.19 181 LEU A N 1
ATOM 1464 C CA . LEU A 1 181 ? 10.705 -17.440 5.898 1.00 71.19 181 LEU A CA 1
ATOM 1465 C C . LEU A 1 181 ? 9.230 -17.298 5.489 1.00 71.19 181 LEU A C 1
ATOM 1467 O O . LEU A 1 181 ? 8.391 -18.074 5.944 1.00 71.19 181 LEU A O 1
ATOM 1471 N N . GLY A 1 182 ? 8.885 -16.296 4.670 1.00 78.12 182 GLY A N 1
ATOM 1472 C CA . GLY A 1 182 ? 7.498 -16.021 4.286 1.00 78.12 182 GLY A CA 1
ATOM 1473 C C . GLY A 1 182 ? 6.587 -15.747 5.489 1.00 78.12 182 GLY A C 1
ATOM 1474 O O . GLY A 1 182 ? 5.417 -16.135 5.486 1.00 78.12 182 GLY A O 1
ATOM 1475 N N . ILE A 1 183 ? 7.113 -15.116 6.542 1.00 85.62 183 ILE A N 1
ATOM 1476 C CA . ILE A 1 183 ? 6.370 -14.847 7.777 1.00 85.62 183 ILE A CA 1
ATOM 1477 C C . ILE A 1 183 ? 5.691 -13.487 7.661 1.00 85.62 183 ILE A C 1
ATOM 1479 O O . ILE A 1 183 ? 6.339 -12.470 7.412 1.00 85.62 183 ILE A O 1
ATOM 1483 N N . PHE A 1 184 ? 4.388 -13.456 7.939 1.00 90.38 184 PHE A N 1
ATOM 1484 C CA . PHE A 1 184 ? 3.579 -12.241 7.905 1.00 90.38 184 PHE A CA 1
ATOM 1485 C C . PHE A 1 184 ? 2.905 -11.990 9.253 1.00 90.38 184 PHE A C 1
ATOM 1487 O O . PHE A 1 184 ? 2.285 -12.888 9.831 1.00 90.38 184 PHE A O 1
ATOM 1494 N N . SER A 1 185 ? 2.934 -10.743 9.716 1.00 91.94 185 SER A N 1
ATOM 1495 C CA . SER A 1 185 ? 1.977 -10.267 10.711 1.00 91.94 185 SER A CA 1
ATOM 1496 C C . SER A 1 185 ? 0.679 -9.850 10.020 1.00 91.94 185 SER A C 1
ATOM 1498 O O . SER A 1 185 ? 0.656 -9.448 8.857 1.00 91.94 185 SER A O 1
ATOM 1500 N N . ARG A 1 186 ? -0.440 -10.006 10.729 1.00 94.25 186 ARG A N 1
ATOM 1501 C CA . ARG A 1 186 ? -1.781 -9.738 10.199 1.00 94.25 186 ARG A CA 1
ATOM 1502 C C . ARG A 1 186 ? -2.532 -8.814 11.141 1.00 94.25 186 ARG A C 1
ATOM 1504 O O . ARG A 1 186 ? -2.514 -9.022 12.354 1.00 94.25 186 ARG A O 1
ATOM 1511 N N . LYS A 1 187 ? -3.232 -7.834 10.577 1.00 95.25 187 LYS A N 1
ATOM 1512 C CA . LYS A 1 187 ? -4.196 -6.994 11.288 1.00 95.25 187 LYS A CA 1
ATOM 1513 C C . LYS A 1 187 ? -5.578 -7.215 10.697 1.00 95.25 187 LYS A C 1
ATOM 1515 O O . LYS A 1 187 ? -5.807 -6.888 9.535 1.00 95.25 187 LYS A O 1
ATOM 1520 N N . LYS A 1 188 ? -6.481 -7.774 11.506 1.00 96.25 188 LYS A N 1
ATOM 1521 C CA . LYS A 1 188 ? -7.907 -7.841 11.186 1.00 96.25 188 LYS A CA 1
ATOM 1522 C C . LYS A 1 188 ? -8.501 -6.463 11.403 1.00 96.25 188 LYS A C 1
ATOM 1524 O O . LYS A 1 188 ? -8.444 -5.941 12.510 1.00 96.25 188 LYS A O 1
ATOM 1529 N N . ILE A 1 189 ? -9.040 -5.875 10.349 1.00 96.31 189 ILE A N 1
ATOM 1530 C CA . ILE A 1 189 ? -9.501 -4.488 10.363 1.00 96.31 189 ILE A CA 1
ATOM 1531 C C . ILE A 1 189 ? -10.756 -4.310 11.230 1.00 96.31 189 ILE A C 1
ATOM 1533 O O . ILE A 1 189 ? -10.966 -3.230 11.765 1.00 96.31 189 ILE A O 1
ATOM 1537 N N . SER A 1 190 ? -11.516 -5.385 11.477 1.00 94.12 190 SER A N 1
ATOM 1538 C CA . SER A 1 190 ? -12.643 -5.410 12.426 1.00 94.12 190 SER A CA 1
ATOM 1539 C C . SER A 1 190 ? -12.295 -4.922 13.834 1.00 94.12 190 SER A C 1
ATOM 1541 O O . SER A 1 190 ? -13.179 -4.476 14.558 1.00 94.12 190 SER A O 1
ATOM 1543 N N . ASP A 1 191 ? -11.023 -5.014 14.223 1.00 94.19 191 ASP A N 1
ATOM 1544 C CA . ASP A 1 191 ? -10.554 -4.668 15.566 1.00 94.19 191 ASP A CA 1
ATOM 1545 C C . ASP A 1 191 ? -10.132 -3.184 15.669 1.00 94.19 191 ASP A C 1
ATOM 1547 O O . ASP A 1 191 ? -9.607 -2.749 16.699 1.00 94.19 191 ASP A O 1
ATOM 1551 N N . TYR A 1 192 ? -10.309 -2.417 14.587 1.00 96.50 192 TYR A N 1
ATOM 1552 C CA . TYR A 1 192 ? -9.816 -1.054 14.417 1.00 96.50 192 TYR A CA 1
ATOM 1553 C C . TYR A 1 192 ? -10.929 -0.129 13.904 1.00 96.50 192 TYR A C 1
ATOM 1555 O O . TYR A 1 192 ? -11.845 -0.527 13.190 1.00 96.50 192 TYR A O 1
ATOM 1563 N N . GLU A 1 193 ? -10.814 1.147 14.248 1.00 96.06 193 GLU A N 1
ATOM 1564 C CA . GLU A 1 193 ? -11.481 2.244 13.564 1.00 96.06 193 GLU A CA 1
ATOM 1565 C C . GLU A 1 193 ? -10.729 2.567 12.272 1.00 96.06 193 GLU A C 1
ATOM 1567 O O . GLU A 1 193 ? -9.495 2.608 12.252 1.00 96.06 193 GLU A O 1
ATOM 1572 N N . VAL A 1 194 ? -11.485 2.833 11.209 1.00 96.06 194 VAL A N 1
ATOM 1573 C CA . VAL A 1 194 ? -10.957 3.130 9.876 1.00 96.06 194 VAL A CA 1
ATOM 1574 C C . VAL A 1 194 ? -11.589 4.415 9.369 1.00 96.06 194 VAL A C 1
ATOM 1576 O O . VAL A 1 194 ? -12.814 4.509 9.286 1.00 96.06 194 VAL A O 1
ATOM 1579 N N . PHE A 1 195 ? -10.768 5.403 9.027 1.00 95.75 195 PHE A N 1
ATOM 1580 C CA . PHE A 1 195 ? -11.236 6.663 8.453 1.00 95.75 195 PHE A CA 1
ATOM 1581 C C . PHE A 1 195 ? -10.124 7.360 7.671 1.00 95.75 195 PHE A C 1
ATOM 1583 O O . PHE A 1 195 ? -8.937 7.156 7.926 1.00 95.75 195 PHE A O 1
ATOM 1590 N N . ALA A 1 196 ? -10.514 8.206 6.724 1.00 97.19 196 ALA A N 1
ATOM 1591 C CA . ALA A 1 196 ? -9.583 9.046 5.990 1.00 97.19 196 ALA A CA 1
ATOM 1592 C C . ALA A 1 196 ? -9.358 10.391 6.699 1.00 97.19 196 ALA A C 1
ATOM 1594 O O . ALA A 1 196 ? -10.289 10.970 7.263 1.00 97.19 196 ALA A O 1
ATOM 1595 N N . ALA A 1 197 ? -8.134 10.909 6.631 1.00 95.62 197 ALA A N 1
ATOM 1596 C CA . ALA A 1 197 ? -7.756 12.217 7.160 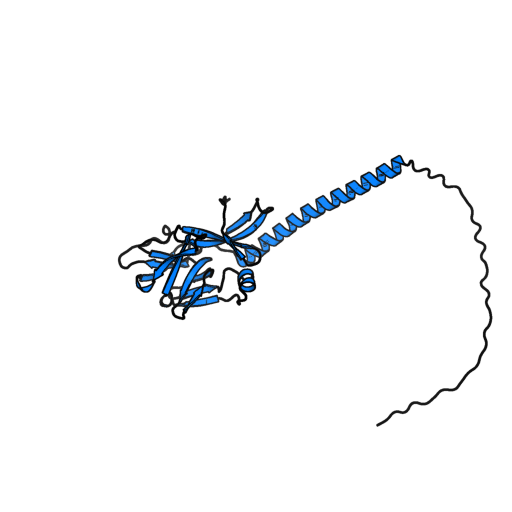1.00 95.62 197 ALA A CA 1
ATOM 1597 C C . ALA A 1 197 ? -6.913 12.988 6.140 1.00 95.62 197 ALA A C 1
ATOM 1599 O O . ALA A 1 197 ? -6.066 12.399 5.471 1.00 95.62 197 ALA A O 1
ATOM 1600 N N . MET A 1 198 ? -7.141 14.298 6.033 1.00 95.19 198 MET A N 1
ATOM 1601 C CA . MET A 1 198 ? -6.316 15.173 5.198 1.00 95.19 198 MET A CA 1
ATOM 1602 C C . MET A 1 198 ? -4.971 15.436 5.873 1.00 95.19 198 MET A C 1
ATOM 1604 O O . MET A 1 198 ? -4.917 15.700 7.074 1.00 95.19 198 MET A O 1
ATOM 1608 N N . VAL A 1 199 ? -3.899 15.388 5.090 1.00 94.12 199 VAL A N 1
ATOM 1609 C CA . VAL A 1 199 ? -2.535 15.742 5.500 1.00 94.12 199 VAL A CA 1
ATOM 1610 C C . VAL A 1 199 ? -1.850 16.513 4.378 1.00 94.12 199 VAL A C 1
ATOM 1612 O O . VAL A 1 199 ? -2.201 16.327 3.216 1.00 94.12 199 VAL A O 1
ATOM 1615 N N . ASP A 1 200 ? -0.831 17.308 4.705 1.00 91.19 200 ASP A N 1
ATOM 1616 C CA . ASP A 1 200 ? -0.101 18.130 3.723 1.00 91.19 200 ASP A CA 1
ATOM 1617 C C . ASP A 1 200 ? 0.698 17.308 2.706 1.00 91.19 200 ASP A C 1
ATOM 1619 O O . ASP A 1 200 ? 0.981 17.767 1.604 1.00 91.19 200 ASP A O 1
ATOM 1623 N N . LYS A 1 201 ? 1.090 16.087 3.085 1.00 90.38 201 LYS A N 1
ATOM 1624 C CA . LYS A 1 201 ? 1.843 15.157 2.238 1.00 90.38 201 LYS A CA 1
ATOM 1625 C C . LYS A 1 201 ? 1.162 13.805 2.273 1.00 90.38 201 LYS A C 1
ATOM 1627 O O . LYS A 1 201 ? 1.427 13.023 3.183 1.00 90.38 201 LYS A O 1
ATOM 1632 N N . ALA A 1 202 ? 0.267 13.537 1.329 1.00 91.31 202 ALA A N 1
ATOM 1633 C CA . ALA A 1 202 ? -0.530 12.307 1.334 1.00 91.31 202 ALA A CA 1
ATOM 1634 C C . ALA A 1 202 ? 0.090 11.151 0.531 1.00 91.31 202 ALA A C 1
ATOM 1636 O O . ALA A 1 202 ? -0.176 9.982 0.822 1.00 91.31 202 ALA A O 1
ATOM 1637 N N . LYS A 1 203 ? 0.937 11.477 -0.450 1.00 91.44 203 LYS A N 1
ATOM 1638 C CA . LYS A 1 203 ? 1.596 10.516 -1.343 1.00 91.44 203 LYS A CA 1
ATOM 1639 C C . LYS A 1 203 ? 2.959 10.082 -0.793 1.00 91.44 203 LYS A C 1
ATOM 1641 O O . LYS A 1 203 ? 3.676 10.888 -0.201 1.00 91.44 203 LYS A O 1
ATOM 1646 N N . LEU A 1 204 ? 3.309 8.816 -1.003 1.00 89.38 204 LEU A N 1
ATOM 1647 C CA . LEU A 1 204 ? 4.663 8.277 -0.891 1.00 89.38 204 LEU A CA 1
ATOM 1648 C C . LEU A 1 204 ? 5.262 8.239 -2.289 1.00 89.38 204 LEU A C 1
ATOM 1650 O O . LEU A 1 204 ? 5.080 7.267 -3.016 1.00 89.38 204 LEU A O 1
ATOM 1654 N N . CYS A 1 205 ? 5.911 9.330 -2.683 1.00 84.81 205 CYS A N 1
ATOM 1655 C CA . CYS A 1 205 ? 6.375 9.468 -4.053 1.00 84.81 205 CYS A CA 1
ATOM 1656 C C . CYS A 1 205 ? 7.402 8.393 -4.408 1.00 84.81 205 CYS A C 1
ATOM 1658 O O . CYS A 1 205 ? 8.401 8.287 -3.697 1.00 84.81 205 CYS A O 1
ATOM 1660 N N . PRO A 1 206 ? 7.182 7.613 -5.483 1.00 84.38 206 PRO A N 1
ATOM 1661 C CA . PRO A 1 206 ? 8.147 6.619 -5.919 1.00 84.38 206 PRO A CA 1
ATOM 1662 C C . PRO A 1 206 ? 9.503 7.267 -6.181 1.00 84.38 206 PRO A C 1
ATOM 1664 O O . PRO A 1 206 ? 9.592 8.379 -6.703 1.00 84.38 206 PRO A O 1
ATOM 1667 N N . ALA A 1 207 ? 10.559 6.567 -5.800 1.00 81.44 207 ALA A N 1
ATOM 1668 C CA . ALA A 1 207 ? 11.922 7.019 -5.982 1.00 81.44 207 ALA A CA 1
ATOM 1669 C C . ALA A 1 207 ? 12.458 6.555 -7.333 1.00 81.44 207 ALA A C 1
ATOM 1671 O O . ALA A 1 207 ? 12.342 5.380 -7.670 1.00 81.44 207 ALA A O 1
ATOM 1672 N N . VAL A 1 208 ? 13.082 7.455 -8.088 1.00 80.69 208 VAL A N 1
ATOM 1673 C CA . VAL A 1 208 ? 13.871 7.086 -9.267 1.00 80.69 208 VAL A CA 1
ATOM 1674 C C . VAL A 1 208 ? 15.313 6.949 -8.810 1.00 80.69 208 VAL A C 1
ATOM 1676 O O . VAL A 1 208 ? 15.921 7.927 -8.383 1.00 80.69 208 VAL A O 1
ATOM 1679 N N . LEU A 1 209 ? 15.830 5.725 -8.822 1.00 79.88 209 LEU A N 1
ATOM 1680 C CA . LEU A 1 209 ? 17.146 5.404 -8.284 1.00 79.88 209 LEU A CA 1
ATOM 1681 C C . LEU A 1 209 ? 18.028 4.811 -9.373 1.00 79.88 209 LEU A C 1
ATOM 1683 O O . LEU A 1 209 ? 17.608 3.904 -10.089 1.00 79.88 209 LEU A O 1
ATOM 1687 N N . THR A 1 210 ? 19.269 5.280 -9.443 1.00 81.12 210 THR A N 1
ATOM 1688 C CA . THR A 1 210 ? 20.330 4.679 -10.257 1.00 81.12 210 THR A CA 1
ATOM 1689 C C . THR A 1 210 ? 21.057 3.628 -9.427 1.00 81.12 210 THR A C 1
ATOM 1691 O O . THR A 1 210 ? 21.420 3.890 -8.282 1.00 81.12 210 THR A O 1
ATOM 1694 N N . PHE A 1 211 ? 21.279 2.440 -9.986 1.00 80.44 211 PHE A N 1
ATOM 1695 C CA . PHE A 1 211 ? 21.876 1.283 -9.320 1.00 80.44 211 PHE A CA 1
ATOM 1696 C C . PHE A 1 211 ? 23.317 1.108 -9.829 1.00 80.44 211 PHE A C 1
ATOM 1698 O O . PHE A 1 211 ? 23.533 0.426 -10.834 1.00 80.44 211 PHE A O 1
ATOM 1705 N N . PRO A 1 212 ? 24.350 1.659 -9.154 1.00 79.12 212 PRO A N 1
ATOM 1706 C CA . PRO A 1 212 ? 25.711 1.669 -9.702 1.00 79.12 212 PRO A CA 1
ATOM 1707 C C . PRO A 1 212 ? 26.294 0.260 -9.842 1.00 79.12 212 PRO A C 1
ATOM 1709 O O . PRO A 1 212 ? 26.999 -0.050 -10.797 1.00 79.12 212 PRO A O 1
ATOM 1712 N N . LYS A 1 213 ? 25.926 -0.636 -8.918 1.00 80.44 213 LYS A N 1
ATOM 1713 C CA . LYS A 1 213 ? 26.322 -2.053 -8.935 1.00 80.44 213 LYS A CA 1
ATOM 1714 C C . LYS A 1 213 ? 25.638 -2.870 -10.039 1.00 80.44 213 LYS A C 1
ATOM 1716 O O . LYS A 1 213 ? 26.021 -4.014 -10.255 1.00 80.44 213 LYS A O 1
ATOM 1721 N N . ARG A 1 214 ? 24.646 -2.300 -10.730 1.00 76.75 214 ARG A N 1
ATOM 1722 C CA . ARG A 1 214 ? 23.913 -2.908 -11.849 1.00 76.75 214 ARG A CA 1
ATOM 1723 C C . ARG A 1 214 ? 24.123 -2.096 -13.127 1.00 76.75 214 ARG A C 1
ATOM 1725 O O . ARG A 1 214 ? 23.169 -1.753 -13.808 1.00 76.75 214 ARG A O 1
ATOM 1732 N N . ASN A 1 215 ? 25.376 -1.748 -13.430 1.00 83.38 215 ASN A N 1
ATOM 1733 C CA . ASN A 1 215 ? 25.735 -0.987 -14.632 1.00 83.38 215 ASN A CA 1
ATOM 1734 C C . ASN A 1 215 ? 24.953 0.339 -14.777 1.00 83.38 215 ASN A C 1
ATOM 1736 O O . ASN A 1 215 ? 24.512 0.691 -15.866 1.00 83.38 215 ASN A O 1
ATOM 1740 N N . ASN A 1 216 ? 24.753 1.052 -13.662 1.00 80.00 216 ASN A N 1
ATOM 1741 C CA . ASN A 1 216 ? 23.970 2.292 -13.594 1.00 80.00 216 ASN A CA 1
ATOM 1742 C C . ASN A 1 216 ? 22.514 2.157 -14.081 1.00 80.00 216 ASN A C 1
ATOM 1744 O O . ASN A 1 216 ? 21.932 3.123 -14.565 1.00 80.00 216 ASN A O 1
ATOM 1748 N N . GLU A 1 217 ? 21.908 0.977 -13.934 1.00 81.88 217 GLU A N 1
ATOM 1749 C CA . GLU A 1 217 ? 20.494 0.766 -14.245 1.00 81.88 217 GLU A CA 1
ATOM 1750 C C . GLU A 1 217 ? 19.609 1.702 -13.410 1.00 81.88 217 GLU A C 1
ATOM 1752 O O . GLU A 1 217 ? 19.740 1.767 -12.188 1.00 81.88 217 GLU A O 1
ATOM 1757 N N . VAL A 1 218 ? 18.701 2.424 -14.063 1.00 80.62 218 VAL A N 1
ATOM 1758 C CA . VAL A 1 218 ? 17.737 3.306 -13.398 1.00 80.62 218 VAL A CA 1
ATOM 1759 C C . VAL A 1 218 ? 16.432 2.546 -13.170 1.00 80.62 218 VAL A C 1
ATOM 1761 O O . VAL A 1 218 ? 15.896 1.928 -14.093 1.00 80.62 218 VAL A O 1
ATOM 1764 N N . LYS A 1 219 ? 15.902 2.585 -11.944 1.00 82.69 219 LYS A N 1
ATOM 1765 C CA . LYS A 1 219 ? 14.621 1.962 -11.585 1.00 82.69 219 LYS A CA 1
ATOM 1766 C C . LYS A 1 219 ? 13.699 2.928 -10.868 1.00 82.69 219 LYS A C 1
ATOM 1768 O O . LYS A 1 219 ? 14.125 3.681 -9.993 1.00 82.69 219 LYS A O 1
ATOM 1773 N N . VAL A 1 220 ? 12.407 2.795 -11.159 1.00 83.50 220 VAL A N 1
ATOM 1774 C CA . VAL A 1 220 ? 11.350 3.325 -10.297 1.00 83.50 220 VAL A CA 1
ATOM 1775 C C . VAL A 1 220 ? 11.110 2.363 -9.151 1.00 83.50 220 VAL A C 1
ATOM 1777 O O . VAL A 1 220 ? 10.919 1.162 -9.344 1.00 83.50 220 VAL A O 1
ATOM 1780 N N . CYS A 1 221 ? 11.125 2.925 -7.957 1.00 87.44 221 CYS A N 1
ATOM 1781 C CA . CYS A 1 221 ? 11.136 2.198 -6.715 1.00 87.44 221 CYS A CA 1
ATOM 1782 C C . CYS A 1 221 ? 9.967 2.659 -5.837 1.00 87.44 221 CYS A C 1
ATOM 1784 O O . CYS A 1 221 ? 9.848 3.840 -5.511 1.00 87.44 221 CYS A O 1
ATOM 1786 N N . HIS A 1 222 ? 9.104 1.731 -5.440 1.00 90.62 222 HIS A N 1
ATOM 1787 C CA . HIS A 1 222 ? 7.926 2.000 -4.622 1.00 90.62 222 HIS A CA 1
ATOM 1788 C C . HIS A 1 222 ? 8.145 1.611 -3.165 1.00 90.62 222 HIS A C 1
ATOM 1790 O O . HIS A 1 222 ? 8.810 0.624 -2.853 1.00 90.62 222 HIS A O 1
ATOM 1796 N N . TYR A 1 223 ? 7.514 2.361 -2.266 1.00 92.12 223 TYR A N 1
ATOM 1797 C CA . TYR A 1 223 ? 7.514 2.046 -0.846 1.00 92.12 223 TYR A CA 1
ATOM 1798 C C . TYR A 1 223 ? 6.500 0.946 -0.534 1.00 92.12 223 TYR A C 1
ATOM 1800 O O . TYR A 1 223 ? 5.314 1.088 -0.828 1.00 92.12 223 TYR A O 1
ATOM 1808 N N . TYR A 1 224 ? 6.949 -0.121 0.117 1.00 93.62 224 TYR A N 1
ATOM 1809 C CA . TYR A 1 224 ? 6.127 -1.237 0.574 1.00 93.62 224 TYR A CA 1
ATOM 1810 C C . TYR A 1 224 ? 6.115 -1.302 2.100 1.00 93.62 224 TYR A C 1
ATOM 1812 O O . TYR A 1 224 ? 7.171 -1.354 2.728 1.00 93.62 224 TYR A O 1
ATOM 1820 N N . LEU A 1 225 ? 4.928 -1.285 2.713 1.00 93.75 225 LEU A N 1
ATOM 1821 C CA . LEU A 1 225 ? 4.816 -1.289 4.173 1.00 93.75 225 LEU A CA 1
ATOM 1822 C C . LEU A 1 225 ? 4.993 -2.706 4.744 1.00 93.75 225 LEU A C 1
ATOM 1824 O O . LEU A 1 225 ? 4.106 -3.553 4.630 1.00 93.75 225 LEU A O 1
ATOM 1828 N N . THR A 1 226 ? 6.113 -2.939 5.423 1.00 93.31 226 THR A N 1
ATOM 1829 C CA . THR A 1 226 ? 6.416 -4.162 6.179 1.00 93.31 226 THR A CA 1
ATOM 1830 C C . THR A 1 226 ? 6.184 -3.961 7.674 1.00 93.31 226 THR A C 1
ATOM 1832 O O . THR A 1 226 ? 5.755 -2.897 8.129 1.00 93.31 226 THR A O 1
ATOM 1835 N N . ALA A 1 227 ? 6.402 -5.005 8.474 1.00 92.19 227 ALA A N 1
ATOM 1836 C CA . ALA A 1 227 ? 6.202 -4.923 9.916 1.00 92.19 227 ALA A CA 1
ATOM 1837 C C . ALA A 1 227 ? 7.262 -4.047 10.603 1.00 92.19 227 ALA A C 1
ATOM 1839 O O . ALA A 1 227 ? 7.018 -3.513 11.686 1.00 92.19 227 ALA A O 1
ATOM 1840 N N . GLN A 1 228 ? 8.427 -3.888 9.970 1.00 90.25 228 GLN A N 1
ATOM 1841 C CA . GLN A 1 228 ? 9.544 -3.085 10.456 1.00 90.25 228 GLN A CA 1
ATOM 1842 C C . GLN A 1 228 ? 9.458 -1.618 10.013 1.00 90.25 228 GLN A C 1
ATOM 1844 O O . GLN A 1 228 ? 10.036 -0.754 10.673 1.00 90.25 228 GLN A O 1
ATOM 1849 N N . GLY A 1 229 ? 8.710 -1.319 8.950 1.00 90.56 229 GLY A N 1
ATOM 1850 C CA . GLY A 1 229 ? 8.599 0.017 8.368 1.00 90.56 229 GLY A CA 1
ATOM 1851 C C . GLY A 1 229 ? 8.411 -0.059 6.861 1.00 90.56 229 GLY A C 1
ATOM 1852 O O . GLY A 1 229 ? 7.956 -1.073 6.346 1.00 90.56 229 GLY A O 1
ATOM 1853 N N . TYR A 1 230 ? 8.744 1.009 6.145 1.00 89.88 230 TYR A N 1
ATOM 1854 C CA . TYR A 1 230 ? 8.736 0.963 4.688 1.00 89.88 230 TYR A CA 1
ATOM 1855 C C . TYR A 1 230 ? 10.034 0.373 4.153 1.00 89.88 230 TYR A C 1
ATOM 1857 O O . TYR A 1 230 ? 11.119 0.866 4.451 1.00 89.88 230 TYR A O 1
ATOM 1865 N N . ASP A 1 231 ? 9.879 -0.642 3.317 1.00 90.00 231 ASP A N 1
ATOM 1866 C CA . ASP A 1 231 ? 10.910 -1.132 2.419 1.00 90.00 231 ASP A CA 1
ATOM 1867 C C . ASP A 1 231 ? 10.702 -0.573 1.017 1.00 90.00 231 ASP A C 1
ATOM 1869 O O . ASP A 1 231 ? 9.679 0.043 0.718 1.00 90.00 231 ASP A O 1
ATOM 1873 N N . ILE A 1 232 ? 11.685 -0.792 0.152 1.00 89.50 232 ILE A N 1
ATOM 1874 C CA . ILE A 1 232 ? 11.663 -0.323 -1.226 1.00 89.50 232 ILE A CA 1
ATOM 1875 C C . ILE A 1 232 ? 11.624 -1.532 -2.158 1.00 89.50 232 ILE A C 1
ATOM 1877 O O . ILE A 1 232 ? 12.462 -2.430 -2.048 1.00 89.50 232 ILE A O 1
ATOM 1881 N N . LEU A 1 233 ? 10.650 -1.531 -3.064 1.00 91.19 233 LEU A N 1
ATOM 1882 C CA . LEU A 1 233 ? 10.480 -2.511 -4.130 1.00 91.19 233 LEU A CA 1
ATOM 1883 C C . LEU A 1 233 ? 10.745 -1.872 -5.485 1.00 91.19 233 LEU A C 1
ATOM 1885 O O . LEU A 1 233 ? 10.408 -0.710 -5.692 1.00 91.19 233 LEU A O 1
ATOM 1889 N N . TYR A 1 234 ? 11.291 -2.639 -6.415 1.00 90.69 234 TYR A N 1
ATOM 1890 C CA . TYR A 1 234 ? 11.440 -2.243 -7.813 1.00 90.69 234 TYR A CA 1
ATOM 1891 C C . TYR A 1 234 ? 11.190 -3.446 -8.723 1.00 90.69 234 TYR A C 1
ATOM 1893 O O . TYR A 1 234 ? 11.199 -4.589 -8.272 1.00 90.69 234 TYR A O 1
ATOM 1901 N N . GLU A 1 235 ? 10.929 -3.191 -10.005 1.00 91.38 235 GLU A N 1
ATOM 1902 C CA . GLU A 1 235 ? 10.636 -4.249 -10.974 1.00 91.38 235 GLU A CA 1
ATOM 1903 C C . GLU A 1 235 ? 11.848 -4.590 -11.852 1.00 91.38 235 GLU A C 1
ATOM 1905 O O . GLU A 1 235 ? 12.542 -3.705 -12.368 1.00 91.38 235 GLU A O 1
ATOM 1910 N N . THR A 1 236 ? 12.084 -5.889 -12.038 1.00 89.62 236 THR A N 1
ATOM 1911 C CA . THR A 1 236 ? 13.062 -6.448 -12.977 1.00 89.62 236 THR A CA 1
ATOM 1912 C C . THR A 1 236 ? 12.399 -7.528 -13.830 1.00 89.62 236 THR A C 1
ATOM 1914 O O . THR A 1 236 ? 12.128 -8.626 -13.353 1.00 89.62 236 THR A O 1
ATOM 1917 N N . ASN A 1 237 ? 12.173 -7.252 -15.116 1.00 88.62 237 ASN A N 1
ATOM 1918 C CA . ASN A 1 237 ? 11.547 -8.183 -16.064 1.00 88.62 237 ASN A CA 1
ATOM 1919 C C . ASN A 1 237 ? 10.187 -8.736 -15.581 1.00 88.62 237 ASN A C 1
ATOM 1921 O O . ASN A 1 237 ? 9.873 -9.910 -15.773 1.00 88.62 237 ASN A O 1
ATOM 1925 N N . GLY A 1 238 ? 9.396 -7.887 -14.928 1.00 88.62 238 GLY A N 1
ATOM 1926 C CA . GLY A 1 238 ? 8.099 -8.192 -14.326 1.00 88.62 238 GLY A CA 1
ATOM 1927 C C . GLY A 1 238 ? 8.162 -8.773 -12.910 1.00 88.62 238 GLY A C 1
ATOM 1928 O O . GLY A 1 238 ? 7.136 -8.819 -12.233 1.00 88.62 238 GLY A O 1
ATOM 1929 N N . PHE A 1 239 ? 9.340 -9.151 -12.412 1.00 90.25 239 PHE A N 1
ATOM 1930 C CA . PHE A 1 239 ? 9.510 -9.591 -11.027 1.00 90.25 239 PHE A CA 1
ATOM 1931 C C . PHE A 1 239 ? 9.647 -8.407 -10.076 1.00 90.25 239 PHE A C 1
ATOM 1933 O O . PHE A 1 239 ? 10.287 -7.415 -10.411 1.00 90.25 239 PHE A O 1
ATOM 1940 N N . LEU A 1 240 ? 9.083 -8.535 -8.873 1.00 90.06 240 LEU A N 1
ATOM 1941 C CA . LEU A 1 240 ? 9.258 -7.565 -7.793 1.00 90.06 240 LEU A CA 1
ATOM 1942 C C . LEU A 1 240 ? 10.447 -7.949 -6.919 1.00 90.06 240 LEU A C 1
ATOM 1944 O O . LEU A 1 240 ? 10.379 -8.920 -6.164 1.00 90.06 240 LEU A O 1
ATOM 1948 N N . ASP A 1 241 ? 11.494 -7.138 -6.990 1.00 89.38 241 ASP A N 1
ATOM 1949 C CA . ASP A 1 241 ? 12.696 -7.274 -6.183 1.00 89.38 241 ASP A CA 1
ATOM 1950 C C . ASP A 1 241 ? 12.678 -6.289 -5.017 1.00 89.38 241 ASP A C 1
ATOM 1952 O O . ASP A 1 241 ? 12.154 -5.175 -5.108 1.00 89.38 241 ASP A O 1
ATOM 1956 N N . TYR A 1 242 ? 13.305 -6.691 -3.914 1.00 86.88 242 TYR A N 1
ATOM 1957 C CA . TYR A 1 242 ? 13.567 -5.791 -2.802 1.00 86.88 242 TYR A CA 1
ATOM 1958 C C . TYR A 1 242 ? 14.885 -5.060 -2.999 1.00 86.88 242 TYR A C 1
ATOM 1960 O O . TYR A 1 242 ? 15.855 -5.591 -3.540 1.00 86.88 242 TYR A O 1
ATOM 1968 N N . MET A 1 243 ? 14.951 -3.848 -2.464 1.00 84.06 243 MET A N 1
ATOM 1969 C CA . MET A 1 243 ? 16.225 -3.183 -2.257 1.00 84.06 243 MET A CA 1
ATOM 1970 C C . MET A 1 243 ? 17.026 -3.919 -1.172 1.00 84.06 243 MET A C 1
ATOM 1972 O O . MET A 1 243 ? 16.585 -4.023 -0.026 1.00 84.06 243 MET A O 1
ATOM 1976 N N . GLU A 1 244 ? 18.201 -4.428 -1.540 1.00 74.94 244 GLU A N 1
ATOM 1977 C CA . GLU A 1 244 ? 19.076 -5.214 -0.653 1.00 74.94 244 G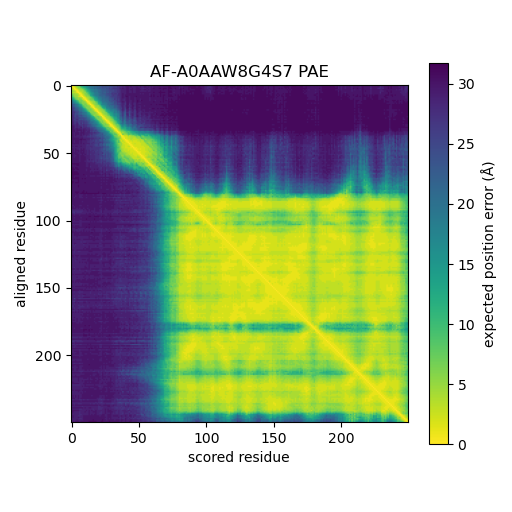LU A CA 1
ATOM 1978 C C . GLU A 1 244 ? 20.269 -4.418 -0.102 1.00 74.94 244 GLU A C 1
ATOM 1980 O O . GLU A 1 244 ? 21.014 -4.916 0.739 1.00 74.94 244 GLU A O 1
ATOM 1985 N N . TYR A 1 245 ? 20.473 -3.176 -0.549 1.00 69.69 245 TYR A N 1
ATOM 1986 C CA . TYR A 1 245 ? 21.585 -2.337 -0.104 1.00 69.69 245 TYR A CA 1
ATOM 1987 C C . TYR A 1 245 ? 21.158 -0.884 0.156 1.00 69.69 245 TYR A C 1
ATOM 1989 O O . TYR A 1 245 ? 20.126 -0.446 -0.355 1.00 69.69 245 TYR A O 1
ATOM 1997 N N . PRO A 1 246 ? 21.931 -0.121 0.956 1.00 64.56 246 PRO A N 1
ATOM 1998 C CA . PRO A 1 246 ? 21.587 1.255 1.296 1.00 64.56 246 PRO A CA 1
ATOM 1999 C C . PRO A 1 246 ? 21.493 2.132 0.047 1.00 64.56 246 PRO A C 1
ATOM 2001 O O . PRO A 1 246 ? 22.400 2.140 -0.787 1.00 64.56 246 PRO A O 1
ATOM 2004 N N . VAL A 1 247 ? 20.407 2.892 -0.050 1.00 58.31 247 VAL A N 1
ATOM 2005 C CA . VAL A 1 247 ? 20.220 3.918 -1.075 1.00 58.31 247 VAL A CA 1
ATOM 2006 C C . VAL A 1 247 ? 20.638 5.253 -0.479 1.00 58.31 247 VAL A C 1
ATOM 2008 O O . VAL A 1 247 ? 20.105 5.669 0.551 1.00 58.31 247 VAL A O 1
ATOM 2011 N N . TYR A 1 248 ? 21.585 5.926 -1.125 1.00 53.53 248 TYR A N 1
ATOM 2012 C CA . TYR A 1 248 ? 21.928 7.302 -0.795 1.00 53.53 248 TYR A CA 1
ATOM 2013 C C . TYR A 1 248 ? 21.014 8.231 -1.584 1.00 53.53 248 TYR A C 1
ATOM 2015 O O . TYR A 1 248 ? 21.052 8.253 -2.812 1.00 53.53 248 TYR A O 1
ATOM 2023 N N . TRP A 1 249 ? 20.177 8.968 -0.864 1.00 51.59 249 TRP A N 1
ATOM 2024 C CA . TRP A 1 249 ? 19.336 10.014 -1.431 1.00 51.59 249 TRP A CA 1
ATOM 2025 C C . TRP A 1 249 ? 20.211 11.238 -1.709 1.00 51.59 249 TRP A C 1
ATOM 2027 O O . TRP A 1 249 ? 20.897 11.704 -0.796 1.00 51.59 249 TRP A O 1
ATOM 2037 N N . GLN A 1 250 ? 20.218 11.714 -2.954 1.00 39.09 250 GLN A N 1
ATOM 2038 C CA . GLN A 1 250 ? 20.768 13.023 -3.317 1.00 39.09 250 GLN A CA 1
ATOM 2039 C C . GLN A 1 250 ? 19.656 14.065 -3.340 1.00 39.09 250 GLN A C 1
ATOM 2041 O O . GLN A 1 250 ? 18.534 13.710 -3.769 1.00 39.09 250 GLN A O 1
#

Foldseek 3Di:
DDDDDDDDDDDDDDDDDDDDDDDDDDPPDDDPPPPPPPVNVVVVVVVVVVVVVVVVVVVVVVVVVVVVVVVVVVVCVPFVDDQAKAKKKWWAAPPDDDDQVPFQAADPGGGIGFAQAFWFWAFQVRDTARAWGFHHDDFFKTKTWNHNDQQLCVVVVHGTDIDMDTQVGTAKTWAAPDPVVRDIDIDGSVRTDIGMDIDGGRHPRWDFAQDVVVVRDTWTWHWYHHNVGTWIWTDDSNDIDTDPDDGDDD

Radius of gyration: 35.82 Å; Cα contacts (8 Å, |Δi|>4): 410; chains: 1; bounding box: 78×37×113 Å

Sequence (250 aa):
MMFPAPIMPGKSGKASILEKRFYSIEIISTPFKNKISMETLKLKVSIFLLCIISAVHINGQFKTVEDSLDYDMHYKKYYDCKYEPGYVLIIRKKGTSIDPAKSWKPSKEGFVIRMEGIYDLEFSNGKRYRSGVIKNITKDSLTISSTMNENCAKYEGIPYEFFTYSLKDIRTARFINDRSLGIFSRKKISDYEVFAAMVDKAKLCPAVLTFPKRNNEVKVCHYYLTAQGYDILYETNGFLDYMEYPVYWQ

Nearest PDB structures (foldseek):
  5f7g-assembly2_B  TM=4.017E-01  e=3.509E+00  Homo sapiens
  8vzz-assembly2_B  TM=4.051E-01  e=3.698E+00  Homo sapiens
  5f58-assembly2_B  TM=4.023E-01  e=6.583E+00  Homo sapiens
  7ucz-assembly2_B  TM=3.989E-01  e=4.561E+00  Homo sapiens
  7mfx-assembly4_D  TM=4.120E-01  e=9.503E+00  Homo sapiens

Solvent-accessible surface area (backbone atoms only — not comparable to full-atom values): 14710 Å² total; per-residue (Å²): 137,82,86,84,86,84,87,85,88,81,90,86,89,85,90,78,86,91,80,83,81,84,78,85,78,82,81,81,83,73,86,82,83,75,79,72,50,72,64,60,53,51,51,51,51,52,51,52,52,50,52,52,55,49,52,53,53,51,54,55,54,51,50,56,52,52,56,50,56,54,48,57,56,59,48,52,75,78,58,76,60,71,78,39,67,34,33,27,40,40,37,28,30,82,93,60,86,81,56,73,93,75,44,64,38,56,51,98,53,32,39,56,50,41,22,48,24,29,43,31,42,28,34,74,87,74,54,69,25,71,44,11,27,25,74,41,50,49,79,59,32,37,29,31,28,54,32,74,45,61,54,32,14,59,62,73,74,44,74,70,46,79,47,77,43,47,61,84,35,52,40,36,44,44,18,50,69,37,78,92,76,71,38,65,48,75,44,60,38,88,72,36,47,75,48,45,44,79,38,68,62,16,50,42,61,60,43,80,42,71,33,70,94,56,82,54,43,72,42,63,29,34,41,31,55,27,46,87,19,67,44,46,34,33,72,58,97,29,41,84,42,72,70,87,66,91,79,84,86,129

Secondary structure (DSSP, 8-state):
-------------------------------------HHHHHHHHHHHHHHHHHHHHHHHHHHHHHHHHHHHHHHHHHH------EEEEEEE-TT----TTT--S--SSEEEE-BT-EEEEEETTS-EEEEEEEEEE-SSEEEEESSSSHHHHHHHTS---EEEEEGGGEEEEEEEEETTTTEEEEEEGGGSEEEEEEES--B-PPEEEEEGGGTTEEEEEEEEE-SSSEEEEEEETTEEEEP-S-----

Mean predicted aligned error: 15.4 Å